Protein AF-A0A7V6IU30-F1 (afdb_monomer_lite)

Structure (mmCIF, N/CA/C/O backbone):
data_AF-A0A7V6IU30-F1
#
_entry.id   AF-A0A7V6IU30-F1
#
loop_
_atom_site.group_PDB
_atom_site.id
_atom_site.type_symbol
_atom_site.label_atom_id
_atom_site.label_alt_id
_atom_site.label_comp_id
_atom_site.label_asym_id
_atom_site.label_entity_id
_atom_site.label_seq_id
_atom_site.pdbx_PDB_ins_code
_atom_site.Cartn_x
_atom_site.Cartn_y
_atom_site.Cartn_z
_atom_site.occupancy
_atom_site.B_iso_or_equiv
_atom_site.auth_seq_id
_atom_site.auth_comp_id
_atom_site.auth_asym_id
_atom_site.auth_atom_id
_atom_site.pdbx_PDB_model_num
ATOM 1 N N . MET A 1 1 ? -31.005 -2.151 36.773 1.00 61.56 1 MET A N 1
ATOM 2 C CA . MET A 1 1 ? -29.695 -1.583 37.192 1.00 61.56 1 MET A CA 1
ATOM 3 C C . MET A 1 1 ? -28.474 -2.418 36.778 1.00 61.56 1 MET A C 1
ATOM 5 O O . MET A 1 1 ? -27.618 -1.855 36.107 1.00 61.56 1 MET A O 1
ATOM 9 N N . LYS A 1 2 ? -28.374 -3.729 37.084 1.00 71.75 2 LYS A N 1
ATOM 10 C CA . LYS A 1 2 ? -27.242 -4.587 36.630 1.00 71.75 2 LYS A CA 1
ATOM 11 C C . LYS A 1 2 ? -27.032 -4.578 35.103 1.00 71.75 2 LYS A C 1
ATOM 13 O O . LYS A 1 2 ? -25.900 -4.452 34.647 1.00 71.75 2 LYS A O 1
ATOM 18 N N . LYS A 1 3 ? -28.126 -4.610 34.328 1.00 80.75 3 LYS A N 1
ATOM 19 C CA . LYS A 1 3 ? -28.095 -4.588 32.852 1.00 80.75 3 LYS A CA 1
ATOM 20 C C . LYS A 1 3 ? -27.423 -3.332 32.270 1.00 80.75 3 LYS A C 1
ATOM 22 O O . LYS A 1 3 ? -26.610 -3.454 31.370 1.00 80.75 3 LYS A O 1
ATOM 27 N N . VAL A 1 4 ? -27.679 -2.141 32.828 1.00 80.88 4 VAL A N 1
ATOM 28 C CA . VAL A 1 4 ? -27.081 -0.873 32.347 1.00 80.88 4 VAL A CA 1
ATOM 29 C C . VAL A 1 4 ? -25.573 -0.835 32.600 1.00 80.88 4 VAL A C 1
ATOM 31 O O . VAL A 1 4 ? -24.814 -0.414 31.735 1.00 80.88 4 VAL A O 1
ATOM 34 N N . LYS A 1 5 ? -25.125 -1.327 33.761 1.00 83.06 5 LYS A N 1
ATOM 35 C CA . LYS A 1 5 ? -23.696 -1.427 34.090 1.00 83.06 5 LYS A CA 1
ATOM 36 C C . LYS A 1 5 ? -22.973 -2.447 33.203 1.00 83.06 5 LYS A C 1
ATOM 38 O O . LYS A 1 5 ? -21.864 -2.183 32.756 1.00 83.06 5 LYS A O 1
ATOM 43 N N . SER A 1 6 ? -23.604 -3.592 32.935 1.00 88.62 6 SER A N 1
ATOM 44 C CA . SER A 1 6 ? -23.078 -4.601 32.008 1.00 88.62 6 SER A CA 1
ATOM 45 C C . SER A 1 6 ? -22.973 -4.045 30.583 1.00 88.62 6 SER A C 1
ATOM 47 O O . SER A 1 6 ? -21.899 -4.099 29.993 1.00 88.62 6 SER A O 1
ATOM 49 N N . PHE A 1 7 ? -24.025 -3.392 30.088 1.00 91.19 7 PHE A N 1
ATOM 50 C CA . PHE A 1 7 ? -24.021 -2.739 28.778 1.00 91.19 7 PHE A CA 1
ATOM 51 C C . PHE A 1 7 ? -22.947 -1.648 28.665 1.00 91.19 7 PHE A C 1
ATOM 53 O O . PHE A 1 7 ? -22.228 -1.575 27.676 1.00 91.19 7 PHE A O 1
ATOM 60 N N . ALA A 1 8 ? -22.758 -0.847 29.716 1.00 92.00 8 ALA A N 1
ATOM 61 C CA . ALA A 1 8 ? -21.695 0.150 29.755 1.00 92.00 8 ALA A CA 1
ATOM 62 C C . ALA A 1 8 ? -20.285 -0.449 29.702 1.00 92.00 8 ALA A C 1
ATOM 64 O O . ALA A 1 8 ? -19.395 0.159 29.116 1.00 92.00 8 ALA A O 1
ATOM 65 N N . ASN A 1 9 ? -20.074 -1.620 30.311 1.00 93.62 9 ASN A N 1
ATOM 66 C CA . ASN A 1 9 ? -18.805 -2.335 30.208 1.00 93.62 9 ASN A CA 1
ATOM 67 C C . ASN A 1 9 ? -18.569 -2.860 28.789 1.00 93.62 9 ASN A C 1
ATOM 69 O O . ASN A 1 9 ? -17.445 -2.777 28.311 1.00 93.62 9 ASN A O 1
ATOM 73 N N . ILE A 1 10 ? -19.611 -3.365 28.125 1.00 95.44 10 ILE A N 1
ATOM 74 C CA . ILE A 1 10 ? -19.529 -3.821 26.733 1.00 95.44 10 ILE A CA 1
ATOM 75 C C . ILE A 1 10 ? -19.135 -2.651 25.829 1.00 95.44 10 ILE A C 1
ATOM 77 O O . ILE A 1 10 ? -18.147 -2.734 25.110 1.00 95.44 10 ILE A O 1
ATOM 81 N N . ILE A 1 11 ? -19.841 -1.523 25.933 1.00 96.44 11 ILE A N 1
ATOM 82 C CA . ILE A 1 11 ? -19.569 -0.351 25.092 1.00 96.44 11 ILE A CA 1
ATOM 83 C C . ILE A 1 11 ? -18.190 0.247 25.373 1.00 96.44 11 ILE A C 1
ATOM 85 O O . ILE A 1 11 ? -17.525 0.681 24.438 1.00 96.44 11 ILE A O 1
ATOM 89 N N . PHE A 1 12 ? -17.717 0.209 26.621 1.00 96.94 12 PHE A N 1
ATOM 90 C CA . PHE A 1 12 ? -16.337 0.573 26.944 1.00 96.94 12 PHE A CA 1
ATOM 91 C C . PHE A 1 12 ? -15.325 -0.243 26.124 1.00 96.94 12 PHE A C 1
ATOM 93 O O . PHE A 1 12 ? -14.454 0.344 25.488 1.00 96.94 12 PHE A O 1
ATOM 100 N N . TRP A 1 13 ? -15.460 -1.574 26.098 1.00 97.56 13 TRP A N 1
ATOM 101 C CA . TRP A 1 13 ? -14.539 -2.443 25.359 1.00 97.56 13 TRP A CA 1
ATOM 102 C C . TRP A 1 13 ? -14.650 -2.265 23.846 1.00 97.56 13 TRP A C 1
ATOM 104 O O . TRP A 1 13 ? -13.628 -2.170 23.178 1.00 97.56 13 TRP A O 1
ATOM 114 N N . ILE A 1 14 ? -15.869 -2.141 23.313 1.00 97.38 14 ILE A N 1
ATOM 115 C CA . ILE A 1 14 ? -16.077 -1.889 21.878 1.00 97.38 14 ILE A CA 1
ATOM 116 C C . ILE A 1 14 ? -15.468 -0.534 21.478 1.00 97.38 14 ILE A C 1
ATOM 118 O O . ILE A 1 14 ? -14.858 -0.433 20.421 1.00 97.38 14 ILE A O 1
ATOM 122 N N . THR A 1 15 ? -15.567 0.489 22.334 1.00 97.75 15 THR A N 1
ATOM 123 C CA . THR A 1 15 ? -14.938 1.801 22.084 1.00 97.75 15 THR A CA 1
ATOM 124 C C . THR A 1 15 ? -13.417 1.722 22.140 1.00 97.75 15 THR A C 1
ATOM 126 O O . THR A 1 15 ? -12.750 2.338 21.325 1.00 97.75 15 THR A O 1
ATOM 129 N N . LEU A 1 16 ? -12.851 0.956 23.075 1.00 97.75 16 LEU A N 1
ATOM 130 C CA . LEU A 1 16 ? -11.401 0.769 23.154 1.00 97.75 16 LEU A CA 1
ATOM 131 C C . LEU A 1 16 ? -10.848 0.039 21.920 1.00 97.75 16 LEU A C 1
ATOM 133 O O . LEU A 1 16 ? -9.771 0.375 21.440 1.00 97.75 16 LEU A O 1
ATOM 137 N N . ILE A 1 17 ? -11.586 -0.947 21.407 1.00 97.88 17 ILE A N 1
ATOM 138 C CA . ILE A 1 17 ? -11.191 -1.757 20.246 1.00 97.88 17 ILE A CA 1
ATOM 139 C C . ILE A 1 17 ? -11.503 -1.042 18.919 1.00 97.88 17 ILE A C 1
ATOM 141 O O . ILE A 1 17 ? -10.960 -1.418 17.881 1.00 97.88 17 ILE A O 1
ATOM 145 N N . SER A 1 18 ? -12.334 0.007 18.913 1.00 97.88 18 SER A N 1
ATOM 146 C CA . SER A 1 18 ? -12.768 0.632 17.663 1.00 97.88 18 SER A CA 1
ATOM 147 C C . SER A 1 18 ? -11.638 1.249 16.833 1.00 97.88 18 SER A C 1
ATOM 149 O O . SER A 1 18 ? -11.675 1.035 15.622 1.00 97.88 18 SER A O 1
ATOM 151 N N . PRO A 1 19 ? -10.603 1.919 17.388 1.00 97.81 19 PRO A N 1
ATOM 152 C CA . PRO A 1 19 ? -9.496 2.397 16.564 1.00 97.81 19 PRO A CA 1
ATOM 153 C C . PRO A 1 19 ? -8.738 1.268 15.840 1.00 97.81 19 PRO A C 1
ATOM 155 O O . PRO A 1 19 ? -8.729 1.305 14.609 1.00 97.81 19 PRO A O 1
ATOM 158 N N . PRO A 1 20 ? -8.179 0.233 16.510 1.00 97.69 20 PRO A N 1
ATOM 159 C CA . PRO A 1 20 ? -7.460 -0.828 15.802 1.00 97.69 20 PRO A CA 1
ATOM 160 C C . PRO A 1 20 ? -8.367 -1.644 14.872 1.00 97.69 20 PRO A C 1
ATOM 162 O O . PRO A 1 20 ? -7.936 -2.007 13.782 1.00 97.69 20 PRO A O 1
ATOM 165 N N . ALA A 1 21 ? -9.630 -1.885 15.244 1.00 97.94 21 ALA A N 1
ATOM 166 C CA . ALA A 1 21 ? -10.574 -2.582 14.369 1.00 97.94 21 ALA A CA 1
ATOM 167 C C . ALA A 1 21 ? -10.893 -1.775 13.103 1.00 97.94 21 ALA A C 1
ATOM 169 O O . ALA A 1 21 ? -10.915 -2.331 12.007 1.00 97.94 21 ALA A O 1
ATOM 170 N N . SER A 1 22 ? -11.109 -0.464 13.239 1.00 97.88 22 SER A N 1
ATOM 171 C CA . SER A 1 22 ? -11.358 0.405 12.090 1.00 97.88 22 SER A CA 1
ATOM 172 C C . SER A 1 22 ? -10.139 0.517 11.177 1.00 97.88 22 SER A C 1
ATOM 174 O O . SER A 1 22 ? -10.292 0.457 9.962 1.00 97.88 22 SER A O 1
ATOM 176 N N . PHE A 1 23 ? -8.932 0.593 11.746 1.00 97.06 23 PHE A N 1
ATOM 177 C CA . PHE A 1 23 ? -7.690 0.599 10.978 1.00 97.06 23 PHE A CA 1
ATOM 178 C C . PHE A 1 23 ? -7.503 -0.708 10.200 1.00 97.06 23 PHE A C 1
ATOM 180 O O . PHE A 1 23 ? -7.288 -0.665 8.994 1.00 97.06 23 PHE A O 1
ATOM 187 N N . ALA A 1 24 ? -7.676 -1.863 10.851 1.00 97.31 24 ALA A N 1
ATOM 188 C CA . ALA A 1 24 ? -7.579 -3.165 10.194 1.00 97.31 24 ALA A CA 1
ATOM 189 C C . ALA A 1 24 ? -8.594 -3.316 9.047 1.00 97.31 24 ALA A C 1
ATOM 191 O O . ALA A 1 24 ? -8.238 -3.786 7.968 1.00 97.31 24 ALA A O 1
ATOM 192 N N . LEU A 1 25 ? -9.842 -2.872 9.248 1.00 97.75 25 LEU A N 1
ATOM 193 C CA . LEU A 1 25 ? -10.862 -2.881 8.198 1.00 97.75 25 LEU A CA 1
ATOM 194 C C . LEU A 1 25 ? -10.452 -2.005 7.005 1.00 97.75 25 LEU A C 1
ATOM 196 O O . LEU A 1 25 ? -10.562 -2.439 5.859 1.00 97.75 25 LEU A O 1
ATOM 200 N N . THR A 1 26 ? -9.942 -0.802 7.272 1.00 97.44 26 THR A N 1
ATOM 201 C CA . THR A 1 26 ? -9.405 0.092 6.241 1.00 97.44 26 THR A CA 1
ATOM 202 C C . THR A 1 26 ? -8.232 -0.545 5.496 1.00 97.44 26 THR A C 1
ATOM 204 O O . THR A 1 26 ? -8.183 -0.439 4.277 1.00 97.44 26 THR A O 1
ATOM 207 N N . SER A 1 27 ? -7.312 -1.232 6.179 1.00 97.12 27 SER A N 1
ATOM 208 C CA . SER A 1 27 ? -6.179 -1.915 5.537 1.00 97.12 27 SER A CA 1
ATOM 209 C C . SER A 1 27 ? -6.616 -3.049 4.611 1.00 97.12 27 SER A C 1
ATOM 211 O O . SER A 1 27 ? -6.046 -3.204 3.533 1.00 97.12 27 SER A O 1
ATOM 213 N N . VAL A 1 28 ? -7.640 -3.815 5.000 1.00 97.06 28 VAL A N 1
ATOM 214 C CA . VAL A 1 28 ? -8.200 -4.887 4.162 1.00 97.06 28 VAL A CA 1
ATOM 215 C C . VAL A 1 28 ? -8.900 -4.305 2.935 1.00 97.06 28 VAL A C 1
ATOM 217 O O . VAL A 1 28 ? -8.613 -4.715 1.815 1.00 97.06 28 VAL A O 1
ATOM 220 N N . ILE A 1 29 ? -9.788 -3.324 3.124 1.00 96.62 29 ILE A N 1
ATOM 221 C CA . ILE A 1 29 ? -10.535 -2.706 2.014 1.00 96.62 29 ILE A CA 1
ATOM 222 C C . ILE A 1 29 ? -9.609 -1.902 1.098 1.00 96.62 29 ILE A C 1
ATOM 224 O O . ILE A 1 29 ? -9.815 -1.857 -0.112 1.00 96.62 29 ILE A O 1
ATOM 228 N N . GLY A 1 30 ? -8.579 -1.285 1.671 1.00 96.44 30 GLY A N 1
ATOM 229 C CA . GLY A 1 30 ? -7.551 -0.570 0.936 1.00 96.44 30 GLY A CA 1
ATOM 230 C C . GLY A 1 30 ? -6.549 -1.458 0.224 1.00 96.44 30 GLY A C 1
ATOM 231 O O . GLY A 1 30 ? -5.704 -0.912 -0.475 1.00 96.44 30 GLY A O 1
ATOM 232 N N . GLU A 1 31 ? -6.650 -2.784 0.364 1.00 96.44 31 GLU A N 1
ATOM 233 C CA . GLU A 1 31 ? -5.752 -3.740 -0.285 1.00 96.44 31 GLU A CA 1
ATOM 234 C C . GLU A 1 31 ? -4.283 -3.370 0.015 1.00 96.44 31 GLU A C 1
ATOM 236 O O . GLU A 1 31 ? -3.466 -3.186 -0.885 1.00 96.44 31 GLU A O 1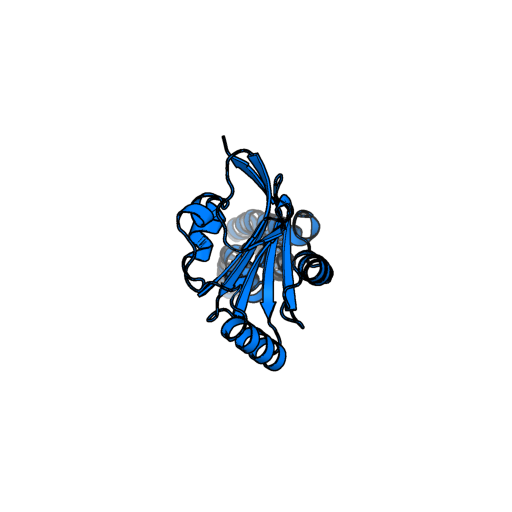
ATOM 241 N N . ALA A 1 32 ? -3.960 -3.176 1.304 1.00 94.69 32 ALA A N 1
ATOM 242 C CA . ALA A 1 32 ? -2.667 -2.645 1.756 1.00 94.69 32 ALA A CA 1
ATOM 243 C C . ALA A 1 32 ? -1.461 -3.525 1.381 1.00 94.69 32 ALA A C 1
ATOM 245 O O . ALA A 1 32 ? -0.340 -3.038 1.338 1.00 94.69 32 ALA A O 1
ATOM 246 N N . ASN A 1 33 ? -1.680 -4.804 1.081 1.00 91.62 33 ASN A N 1
ATOM 247 C CA . ASN A 1 33 ? -0.661 -5.690 0.519 1.00 91.62 33 ASN A CA 1
ATOM 248 C C . ASN A 1 33 ? -0.295 -5.347 -0.935 1.00 91.62 33 ASN A C 1
ATOM 250 O O . ASN A 1 33 ? 0.750 -5.769 -1.406 1.00 91.62 33 ASN A O 1
ATOM 254 N N . ILE A 1 34 ? -1.155 -4.615 -1.647 1.00 93.81 34 ILE A N 1
ATOM 255 C CA . ILE A 1 34 ? -0.954 -4.225 -3.045 1.00 93.81 34 ILE A CA 1
ATOM 256 C C . ILE A 1 34 ? -0.559 -2.754 -3.142 1.00 93.81 34 ILE A C 1
ATOM 258 O O . ILE A 1 34 ? 0.426 -2.435 -3.796 1.00 93.81 34 ILE A O 1
ATOM 262 N N . PHE A 1 35 ? -1.311 -1.870 -2.480 1.00 95.00 35 PHE A N 1
ATOM 263 C CA . PHE A 1 35 ? -1.128 -0.414 -2.567 1.00 95.00 35 PHE A CA 1
ATOM 264 C C . PHE A 1 35 ? -0.413 0.194 -1.353 1.00 95.00 35 PHE A C 1
ATOM 266 O O . PHE A 1 35 ? -0.384 1.420 -1.211 1.00 95.00 35 PHE A O 1
ATOM 273 N N . GLY A 1 36 ? 0.074 -0.629 -0.421 1.00 91.25 36 GLY A N 1
ATOM 274 C CA . GLY A 1 36 ? 0.737 -0.161 0.791 1.00 91.25 36 GLY A CA 1
ATOM 275 C C . GLY A 1 36 ? -0.091 0.872 1.562 1.00 91.25 36 GLY A C 1
ATOM 276 O O . GLY A 1 36 ? -1.312 0.764 1.738 1.00 91.25 36 GLY A O 1
ATOM 277 N N . ILE A 1 37 ? 0.588 1.936 1.988 1.00 91.94 37 ILE A N 1
ATOM 278 C CA . ILE A 1 37 ? -0.015 3.059 2.716 1.00 91.94 37 ILE A CA 1
ATOM 279 C C . ILE A 1 37 ? -1.000 3.840 1.829 1.00 91.94 37 ILE A C 1
ATOM 281 O O . ILE A 1 37 ? -1.994 4.365 2.336 1.00 91.94 37 ILE A O 1
ATOM 285 N N . ALA A 1 38 ? -0.790 3.888 0.510 1.00 94.06 38 ALA A N 1
ATOM 286 C CA . ALA A 1 38 ? -1.659 4.624 -0.408 1.00 94.06 38 ALA A CA 1
ATOM 287 C C . ALA A 1 38 ? -3.084 4.047 -0.438 1.00 94.06 38 ALA A C 1
ATOM 289 O O . ALA A 1 38 ? -4.065 4.798 -0.453 1.00 94.06 38 ALA A O 1
ATOM 290 N N . GLY A 1 39 ? -3.204 2.718 -0.358 1.00 94.88 39 GLY A N 1
ATOM 291 C CA . GLY A 1 39 ? -4.480 2.020 -0.205 1.00 94.88 39 GLY A CA 1
ATOM 292 C C . GLY A 1 39 ? -5.211 2.397 1.085 1.00 94.88 39 GLY A C 1
ATOM 293 O O . GLY A 1 39 ? -6.402 2.716 1.067 1.00 94.88 39 GLY A O 1
ATOM 294 N N . ILE A 1 40 ? -4.483 2.456 2.205 1.00 95.56 40 ILE A N 1
ATOM 295 C CA . ILE A 1 40 ? -5.028 2.875 3.507 1.00 95.56 40 ILE A CA 1
ATOM 296 C C . ILE A 1 40 ? -5.501 4.331 3.447 1.00 95.56 40 ILE A C 1
ATOM 298 O O . ILE A 1 40 ? -6.607 4.639 3.889 1.00 95.56 40 ILE A O 1
ATOM 302 N N . ILE A 1 41 ? -4.708 5.230 2.854 1.00 95.31 41 ILE A N 1
ATOM 303 C CA . ILE A 1 41 ? -5.084 6.638 2.672 1.00 95.31 41 ILE A CA 1
ATOM 304 C C . ILE A 1 41 ? -6.361 6.740 1.833 1.00 95.31 41 ILE A C 1
ATOM 306 O O . ILE A 1 41 ? -7.286 7.448 2.241 1.00 95.31 41 ILE A O 1
ATOM 310 N N . ARG A 1 42 ? -6.460 5.992 0.720 1.00 94.94 42 ARG A N 1
ATOM 311 C CA . ARG A 1 42 ? -7.628 5.979 -0.181 1.00 94.94 42 ARG A CA 1
ATOM 312 C C . ARG A 1 42 ? -8.942 5.739 0.562 1.00 94.94 42 ARG A C 1
ATOM 314 O O . ARG A 1 42 ? -9.933 6.418 0.290 1.00 94.94 42 ARG A O 1
ATOM 321 N N . TYR A 1 43 ? -8.935 4.794 1.499 1.00 96.06 43 TYR A N 1
ATOM 322 C CA . TYR A 1 43 ? -10.132 4.330 2.204 1.00 96.06 43 TYR A CA 1
ATOM 323 C C . TYR A 1 43 ? -10.190 4.729 3.680 1.00 96.06 43 TYR A C 1
ATOM 325 O O . TYR A 1 43 ? -11.083 4.288 4.397 1.00 96.06 43 TYR A O 1
ATOM 333 N N . SER A 1 44 ? -9.291 5.600 4.139 1.00 96.69 44 SER A N 1
ATOM 334 C CA . SER A 1 44 ? -9.223 6.060 5.534 1.00 96.69 44 SER A CA 1
ATOM 335 C C . SER A 1 44 ? -10.561 6.559 6.091 1.00 96.69 44 SER A C 1
ATOM 337 O O . SER A 1 44 ? -10.882 6.277 7.245 1.00 96.69 44 SER A O 1
ATOM 339 N N . TRP A 1 45 ? -11.402 7.183 5.260 1.00 96.69 45 TRP A N 1
ATOM 340 C CA . TRP A 1 45 ? -12.749 7.642 5.625 1.00 96.69 45 TRP A CA 1
ATOM 341 C C . TRP A 1 45 ? -13.640 6.546 6.243 1.00 96.69 45 TRP A C 1
ATOM 343 O O . TRP A 1 45 ? -14.531 6.860 7.031 1.00 96.69 45 TRP A O 1
ATOM 353 N N . ILE A 1 46 ? -13.387 5.261 5.958 1.00 97.38 46 ILE A N 1
ATOM 354 C CA . ILE A 1 46 ? -14.105 4.115 6.548 1.00 97.38 46 ILE A CA 1
ATOM 355 C C . ILE A 1 46 ? -13.988 4.112 8.073 1.00 97.38 46 ILE A C 1
ATOM 357 O O . ILE A 1 46 ? -14.919 3.696 8.767 1.00 97.38 46 ILE A O 1
ATOM 361 N N . MET A 1 47 ? -12.894 4.645 8.622 1.00 97.94 47 MET A N 1
ATOM 362 C CA . MET A 1 47 ? -12.727 4.753 10.068 1.00 97.94 47 MET A CA 1
ATOM 363 C C . MET A 1 47 ? -13.839 5.585 10.715 1.00 97.94 47 MET A C 1
ATOM 365 O O . MET A 1 47 ? -14.270 5.275 11.827 1.00 97.94 47 MET A O 1
ATOM 369 N N . TRP A 1 48 ? -14.394 6.578 10.013 1.00 98.00 48 TRP A N 1
ATOM 370 C CA . TRP A 1 48 ? -15.495 7.394 10.528 1.00 98.00 48 TRP A CA 1
ATOM 371 C C . TRP A 1 48 ? -16.778 6.600 10.800 1.00 98.00 48 TRP A C 1
ATOM 373 O O . TRP A 1 48 ? -17.570 7.013 11.649 1.00 98.00 48 TRP A O 1
ATOM 383 N N . LEU A 1 49 ? -16.955 5.417 10.198 1.00 97.62 49 LEU A N 1
ATOM 384 C CA . LEU A 1 49 ? -18.074 4.519 10.513 1.00 97.62 49 LEU A CA 1
ATOM 385 C C . LEU A 1 49 ? -18.062 4.042 11.978 1.00 97.62 49 LEU A C 1
ATOM 387 O O . LEU A 1 49 ? -19.086 3.590 12.488 1.00 97.62 49 LEU A O 1
ATOM 391 N N . PHE A 1 50 ? -16.933 4.183 12.682 1.00 97.69 50 PHE A N 1
ATOM 392 C CA . PHE A 1 50 ? -16.778 3.813 14.090 1.00 97.69 50 PHE A CA 1
ATOM 393 C C . PHE A 1 50 ? -17.008 4.985 15.063 1.00 97.69 50 PHE A C 1
ATOM 395 O O . PHE A 1 50 ? -17.075 4.767 16.275 1.00 97.69 50 PHE A O 1
ATOM 402 N N . ILE A 1 51 ? -17.205 6.217 14.576 1.00 97.81 51 ILE A N 1
ATOM 403 C CA . ILE A 1 51 ? -17.554 7.385 15.412 1.00 97.81 51 ILE A CA 1
ATOM 404 C C . ILE A 1 51 ? -18.822 7.147 16.257 1.00 97.81 51 ILE A C 1
ATOM 406 O O . ILE A 1 51 ? -18.797 7.459 17.457 1.00 97.81 51 ILE A O 1
ATOM 410 N N . PRO A 1 52 ? -19.910 6.545 15.725 1.00 97.88 52 PRO A N 1
ATOM 411 C CA . PRO A 1 52 ? -21.109 6.270 16.515 1.00 97.88 52 PRO A CA 1
ATOM 412 C C . PRO A 1 52 ? -20.841 5.444 17.782 1.00 97.88 52 PRO A C 1
ATOM 414 O O . PRO A 1 52 ? -21.502 5.655 18.797 1.00 97.88 52 PRO A O 1
ATOM 417 N N . ILE A 1 53 ? -19.841 4.556 17.775 1.00 96.69 53 ILE A N 1
ATOM 418 C CA . ILE A 1 53 ? -19.462 3.745 18.945 1.00 96.69 53 ILE A CA 1
ATOM 419 C C . ILE A 1 53 ? -18.940 4.643 20.074 1.00 96.69 53 ILE A C 1
ATOM 421 O O . ILE A 1 53 ? -19.397 4.541 21.217 1.00 96.69 53 ILE A O 1
ATOM 425 N N . GLY A 1 54 ? -18.026 5.564 19.757 1.00 95.69 54 GLY A N 1
ATOM 426 C CA . GLY A 1 54 ? -17.503 6.523 20.730 1.00 95.69 54 GLY A CA 1
ATOM 427 C C . GLY A 1 54 ? -18.594 7.456 21.261 1.00 95.69 54 GLY A C 1
ATOM 428 O O . GLY A 1 54 ? -18.676 7.691 22.469 1.00 95.69 54 GLY A O 1
ATOM 429 N N . MET A 1 55 ? -19.503 7.909 20.391 1.00 96.81 55 MET A N 1
ATOM 430 C CA . MET A 1 55 ? -20.672 8.695 20.802 1.00 96.81 55 MET A CA 1
ATOM 431 C C . MET A 1 55 ? -21.592 7.923 21.756 1.00 96.81 55 MET A C 1
ATOM 433 O O . MET A 1 55 ? -22.013 8.462 22.782 1.00 96.81 55 MET A O 1
ATOM 437 N N . LEU A 1 56 ? -21.873 6.647 21.475 1.00 96.06 56 LEU A N 1
ATOM 438 C CA . LEU A 1 56 ? -22.664 5.790 22.362 1.00 96.06 56 LEU A CA 1
ATOM 439 C C . LEU A 1 56 ? -22.008 5.641 23.740 1.00 96.06 56 LEU A C 1
ATOM 441 O O . LEU A 1 56 ? -22.706 5.667 24.758 1.00 96.06 56 LEU A O 1
ATOM 445 N N . SER A 1 57 ? -20.677 5.551 23.802 1.00 96.44 57 SER A N 1
ATOM 446 C CA . SER A 1 57 ? -19.946 5.524 25.073 1.00 96.44 57 SER A CA 1
ATOM 447 C C . SER A 1 57 ? -20.167 6.799 25.894 1.00 96.44 57 SER A C 1
ATOM 449 O O . SER A 1 57 ? -20.459 6.712 27.093 1.00 96.44 57 SER A O 1
ATOM 451 N N . ILE A 1 58 ? -20.144 7.974 25.252 1.00 96.56 58 ILE A N 1
ATOM 452 C CA . ILE A 1 58 ? -20.464 9.262 25.893 1.00 96.56 58 ILE A CA 1
ATOM 453 C C . ILE A 1 58 ? -21.905 9.260 26.416 1.00 96.56 58 ILE A C 1
ATOM 455 O O . ILE A 1 58 ? -22.132 9.552 27.593 1.00 96.56 58 ILE A O 1
ATOM 459 N N . LEU A 1 59 ? -22.882 8.878 25.586 1.00 95.31 59 LEU A N 1
ATOM 460 C CA . LEU A 1 59 ? -24.302 8.854 25.963 1.00 95.31 59 LEU A CA 1
ATOM 461 C C . LEU A 1 59 ? -24.566 7.931 27.163 1.00 95.31 59 LEU A C 1
ATOM 463 O O . LEU A 1 59 ? -25.297 8.289 28.094 1.00 95.31 59 LEU A O 1
ATOM 467 N N . ILE A 1 60 ? -23.928 6.760 27.195 1.00 94.19 60 ILE A N 1
ATOM 468 C CA . ILE A 1 60 ? -24.018 5.843 28.336 1.00 94.19 60 ILE A CA 1
ATOM 469 C C . ILE A 1 60 ? -23.316 6.421 29.562 1.00 94.19 60 ILE A C 1
ATOM 471 O O . ILE A 1 60 ? -23.840 6.296 30.669 1.00 94.19 60 ILE A O 1
ATOM 475 N N . GLY A 1 61 ? -22.174 7.086 29.385 1.00 93.81 61 GLY A N 1
ATOM 476 C CA . GLY A 1 61 ? -21.505 7.831 30.448 1.00 93.81 61 GLY A CA 1
ATOM 477 C C . GLY A 1 61 ? -22.439 8.857 31.100 1.00 93.81 61 GLY A C 1
ATOM 478 O O . GLY A 1 61 ? -22.566 8.879 32.326 1.00 93.81 61 GLY A O 1
ATOM 479 N N . ILE A 1 62 ? -23.167 9.645 30.300 1.00 94.31 62 ILE A N 1
ATOM 480 C CA . ILE A 1 62 ? -24.170 10.608 30.788 1.00 94.31 62 ILE A CA 1
ATOM 481 C C . ILE A 1 62 ? -25.270 9.886 31.578 1.00 94.31 62 ILE A C 1
ATOM 483 O O . ILE A 1 62 ? -25.618 10.307 32.683 1.00 94.31 62 ILE A O 1
ATOM 487 N N . LYS A 1 63 ? -25.796 8.773 31.053 1.00 92.94 63 LYS A N 1
ATOM 488 C CA . LYS A 1 63 ? -26.839 7.983 31.727 1.00 92.94 63 LYS A CA 1
ATOM 489 C C . LYS A 1 63 ? -26.365 7.398 33.063 1.00 92.94 63 LYS A C 1
ATOM 491 O O . LYS A 1 63 ? -27.113 7.416 34.036 1.00 92.94 63 LYS A O 1
ATOM 496 N N . LEU A 1 64 ? -25.128 6.906 33.137 1.00 92.62 64 LEU A N 1
ATOM 497 C CA . LEU A 1 64 ? -24.528 6.408 34.379 1.00 92.62 64 LEU A CA 1
ATOM 498 C C . LEU A 1 64 ? -24.308 7.529 35.400 1.00 92.62 64 LEU A C 1
ATOM 500 O O . LEU A 1 64 ? -24.569 7.316 36.583 1.00 92.62 64 LEU A O 1
ATOM 504 N N . LYS A 1 65 ? -23.878 8.715 34.946 1.00 93.25 65 LYS A N 1
ATOM 505 C CA . LYS A 1 65 ? -23.721 9.904 35.796 1.00 93.25 65 LYS A CA 1
ATOM 506 C C . LYS A 1 65 ? -25.049 10.302 36.434 1.00 93.25 65 LYS A C 1
ATOM 508 O O . LYS A 1 65 ? -25.094 10.475 37.645 1.00 93.25 65 LYS A O 1
ATOM 513 N N . LYS A 1 66 ? -26.132 10.361 35.646 1.00 91.69 66 LYS A N 1
ATOM 514 C CA . LYS A 1 66 ? -27.490 10.650 36.149 1.00 91.69 66 LYS A CA 1
ATOM 515 C C . LYS A 1 66 ? -27.959 9.650 37.215 1.00 91.69 66 LYS A C 1
ATOM 517 O O . LYS A 1 66 ? -28.713 10.020 38.102 1.00 91.69 66 LYS A O 1
ATOM 522 N N . ASN A 1 67 ? -27.479 8.408 37.156 1.00 89.62 67 ASN A N 1
ATOM 523 C CA . ASN A 1 67 ? -27.818 7.349 38.108 1.00 89.62 67 ASN A CA 1
ATOM 524 C C . ASN A 1 67 ? -26.818 7.219 39.279 1.00 89.62 67 ASN A C 1
ATOM 526 O O . ASN A 1 67 ? -26.835 6.195 39.962 1.00 89.62 67 ASN A O 1
ATOM 530 N N . ASN A 1 68 ? -25.912 8.187 39.487 1.00 89.31 68 ASN A N 1
ATOM 531 C CA . ASN A 1 68 ? -24.851 8.146 40.508 1.00 89.31 68 ASN A CA 1
ATOM 532 C C . ASN A 1 68 ? -23.955 6.887 40.436 1.00 89.31 68 ASN A C 1
ATOM 534 O O . ASN A 1 68 ? -23.506 6.353 41.450 1.00 89.31 68 ASN A O 1
ATOM 538 N N . GLN A 1 69 ? -23.682 6.385 39.226 1.00 89.31 69 GLN A N 1
ATOM 539 C CA . GLN A 1 69 ? -22.835 5.206 38.992 1.00 89.31 69 GLN A CA 1
ATOM 540 C C . GLN A 1 69 ? -21.454 5.585 38.443 1.00 89.31 69 GLN A C 1
ATOM 542 O O . GLN A 1 69 ? -21.263 6.665 37.900 1.00 89.31 69 GLN A O 1
ATOM 547 N N . LYS A 1 70 ? -20.470 4.676 38.527 1.00 89.12 70 LYS A N 1
ATOM 548 C CA . LYS A 1 70 ? -19.122 4.896 37.965 1.00 89.12 70 LYS A CA 1
ATOM 549 C C . LYS A 1 70 ? -19.185 5.078 36.440 1.00 89.12 70 LYS A C 1
ATOM 551 O O . LYS A 1 70 ? -19.310 4.098 35.712 1.00 89.12 70 LYS A O 1
ATOM 556 N N . TYR A 1 71 ? -19.063 6.320 35.975 1.00 91.69 71 TYR A N 1
ATOM 557 C CA . TYR A 1 71 ? -19.228 6.702 34.566 1.00 91.69 71 TYR A CA 1
ATOM 558 C C . TYR A 1 71 ? -17.930 7.140 33.868 1.00 91.69 71 TYR A C 1
ATOM 560 O O . TYR A 1 71 ? -17.841 7.073 32.644 1.00 91.69 71 TYR A O 1
ATOM 568 N N . LYS A 1 72 ? -16.922 7.593 34.632 1.00 93.75 72 LYS A N 1
ATOM 569 C CA . LYS A 1 72 ? -15.733 8.301 34.111 1.00 93.75 72 LYS A CA 1
ATOM 570 C C . LYS A 1 72 ? -15.000 7.539 33.006 1.00 93.75 72 LYS A C 1
ATOM 572 O O . LYS A 1 72 ? -14.628 8.142 32.009 1.00 93.75 72 LYS A O 1
ATOM 577 N N . LYS A 1 73 ? -14.859 6.218 33.146 1.00 94.38 73 LYS A N 1
ATOM 578 C CA . LYS A 1 73 ? -14.140 5.383 32.173 1.00 94.38 73 LYS A CA 1
ATOM 579 C C . LYS A 1 73 ? -14.707 5.463 30.749 1.00 94.38 73 LYS A C 1
ATOM 581 O O . LYS A 1 73 ? -13.932 5.436 29.807 1.00 94.38 73 LYS A O 1
ATOM 5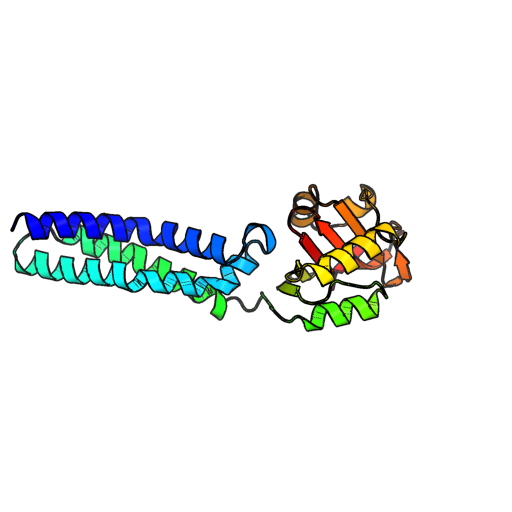86 N N . ASN A 1 74 ? -16.027 5.610 30.597 1.00 95.62 74 ASN A N 1
ATOM 587 C CA . ASN A 1 74 ? -16.675 5.670 29.285 1.00 95.62 74 ASN A CA 1
ATOM 588 C C . ASN A 1 74 ? -16.413 7.015 28.592 1.00 95.62 74 ASN A C 1
ATOM 590 O O . ASN A 1 74 ? -16.198 7.051 27.384 1.00 95.62 74 ASN A O 1
ATOM 594 N N . PHE A 1 75 ? -16.369 8.108 29.361 1.00 94.50 75 PHE A N 1
ATOM 595 C CA . PHE A 1 75 ? -15.966 9.411 28.830 1.00 94.50 75 PHE A CA 1
ATOM 596 C C . PHE A 1 75 ? -14.490 9.432 28.462 1.00 94.50 75 PHE A C 1
ATOM 598 O O . PHE A 1 75 ? -14.164 9.851 27.361 1.00 94.50 75 PHE A O 1
ATOM 605 N N . ILE A 1 76 ? -13.620 8.958 29.361 1.00 96.19 76 ILE A N 1
ATOM 606 C CA . ILE A 1 76 ? -12.171 8.953 29.135 1.00 96.19 76 ILE A CA 1
ATOM 607 C C . ILE A 1 76 ? -11.851 8.180 27.856 1.00 96.19 76 ILE A C 1
ATOM 609 O O . ILE A 1 76 ? -11.168 8.714 26.990 1.00 96.19 76 ILE A O 1
ATOM 613 N N . ILE A 1 77 ? -12.398 6.968 27.693 1.00 96.88 77 ILE A N 1
ATOM 614 C CA . ILE A 1 77 ? -12.093 6.175 26.500 1.00 96.88 77 ILE A CA 1
ATOM 615 C C . ILE A 1 77 ? -12.640 6.811 25.222 1.00 96.88 77 ILE A C 1
ATOM 617 O O . ILE A 1 77 ? -11.942 6.853 24.218 1.00 96.88 77 ILE A O 1
ATOM 621 N N . ALA A 1 78 ? -13.851 7.374 25.257 1.00 97.06 78 ALA A N 1
ATOM 622 C CA . ALA A 1 78 ? -14.411 8.048 24.092 1.00 97.06 78 ALA A CA 1
ATOM 623 C C . ALA A 1 78 ? -13.584 9.278 23.696 1.00 97.06 78 ALA A C 1
ATOM 625 O O . ALA A 1 78 ? -13.366 9.506 22.512 1.00 97.06 78 ALA A O 1
ATOM 626 N N . PHE A 1 79 ? -13.091 10.036 24.678 1.00 96.38 79 PHE A N 1
ATOM 627 C CA . PHE A 1 79 ? -12.273 11.225 24.445 1.00 96.38 79 PHE A CA 1
ATOM 628 C C . PHE A 1 79 ? -10.877 10.896 23.902 1.00 96.38 79 PHE A C 1
ATOM 630 O O . PHE A 1 79 ? -10.261 11.743 23.271 1.00 96.38 79 PHE A O 1
ATOM 637 N N . ILE A 1 80 ? -10.388 9.672 24.110 1.00 96.75 80 ILE A N 1
ATOM 638 C CA . ILE A 1 80 ? -9.143 9.185 23.504 1.00 96.75 80 ILE A CA 1
ATOM 639 C C . ILE A 1 80 ? -9.415 8.636 22.096 1.00 96.75 80 ILE A C 1
ATOM 641 O O . ILE A 1 80 ? -8.747 9.015 21.140 1.00 96.75 80 ILE A O 1
ATOM 645 N N . CYS A 1 81 ? -10.413 7.762 21.942 1.00 98.00 81 CYS A N 1
ATOM 646 C CA . CYS A 1 81 ? -10.649 7.036 20.692 1.00 98.00 81 CYS A CA 1
ATOM 647 C C . CYS A 1 81 ? -11.281 7.896 19.587 1.00 98.00 81 CYS A C 1
ATOM 649 O O . CYS A 1 81 ? -10.935 7.717 18.422 1.00 98.00 81 CYS A O 1
ATOM 651 N N . LEU A 1 82 ? -12.194 8.821 19.917 1.00 97.94 82 LEU A N 1
ATOM 652 C CA . LEU A 1 82 ? -12.872 9.647 18.908 1.00 97.94 82 LEU A CA 1
ATOM 653 C C . LEU A 1 82 ? -11.907 10.567 18.150 1.00 97.94 82 LEU A C 1
ATOM 655 O O . LEU A 1 82 ? -11.954 10.535 16.921 1.00 97.94 82 LEU A O 1
ATOM 659 N N . PRO A 1 83 ? -11.014 11.340 18.806 1.00 97.50 83 PRO A N 1
ATOM 660 C CA . PRO A 1 83 ? -10.045 12.156 18.081 1.00 97.50 83 PRO A CA 1
ATOM 661 C C . PRO A 1 83 ? -9.149 11.329 17.162 1.00 97.50 83 PRO A C 1
ATOM 663 O O . PRO A 1 83 ? -8.943 11.728 16.023 1.00 97.50 83 PRO A O 1
ATOM 666 N N . LEU A 1 84 ? -8.684 10.156 17.610 1.00 97.25 84 LEU A N 1
ATOM 667 C CA . LEU A 1 84 ? -7.876 9.265 16.773 1.00 97.25 84 LEU A CA 1
ATOM 668 C C . LEU A 1 84 ? -8.646 8.852 15.512 1.00 97.25 84 LEU A C 1
ATOM 670 O O . LEU A 1 84 ? -8.153 9.042 14.406 1.00 97.25 84 LEU A O 1
ATOM 674 N N . ILE A 1 85 ? -9.878 8.358 15.664 1.00 98.06 85 ILE A N 1
ATOM 675 C CA . ILE A 1 85 ? -10.720 7.948 14.530 1.00 98.06 85 ILE A CA 1
ATOM 676 C C . ILE A 1 85 ? -10.984 9.116 13.573 1.00 98.06 85 ILE A C 1
ATOM 678 O O . ILE A 1 85 ? -10.944 8.933 12.359 1.00 98.06 85 ILE A O 1
ATOM 682 N N . ILE A 1 86 ? -11.249 10.314 14.098 1.00 97.62 86 ILE A N 1
ATOM 683 C CA . ILE A 1 86 ? -11.513 11.501 13.278 1.00 97.62 86 ILE A CA 1
ATOM 684 C C . ILE A 1 86 ? -10.259 11.892 12.493 1.00 97.62 86 ILE A C 1
ATOM 686 O O . ILE A 1 86 ? -10.341 12.043 11.274 1.00 97.62 86 ILE A O 1
ATOM 690 N N . ILE A 1 87 ? -9.112 12.014 13.170 1.00 96.31 87 ILE A N 1
ATOM 691 C CA . ILE A 1 87 ? -7.844 12.437 12.564 1.00 96.31 87 ILE A CA 1
ATOM 692 C C . ILE A 1 87 ? -7.420 11.435 11.492 1.00 96.31 87 ILE A C 1
ATOM 694 O O . ILE A 1 87 ? -7.252 11.823 10.338 1.00 96.31 87 ILE A O 1
ATOM 698 N N . PHE A 1 88 ? -7.316 10.148 11.839 1.00 95.88 88 PHE A N 1
ATOM 699 C CA . PHE A 1 88 ? -6.894 9.120 10.886 1.00 95.88 88 PHE A CA 1
ATOM 700 C C . PHE A 1 88 ? -7.909 8.932 9.761 1.00 95.88 88 PHE A C 1
ATOM 702 O O . PHE A 1 88 ? -7.519 8.807 8.604 1.00 95.88 88 PHE A O 1
ATOM 709 N N . GLY A 1 89 ? -9.210 9.007 10.058 1.00 97.00 89 GLY A N 1
ATOM 710 C CA . GLY A 1 89 ? -10.243 8.930 9.029 1.00 97.00 89 GLY A CA 1
ATOM 711 C C . GLY A 1 89 ? -10.267 10.118 8.064 1.00 97.00 89 GLY A C 1
ATOM 712 O O . GLY A 1 89 ? -10.848 10.020 6.987 1.00 97.00 89 GLY A O 1
ATOM 713 N N . SER A 1 90 ? -9.601 11.225 8.406 1.00 96.38 90 SER A N 1
ATOM 714 C CA . SER A 1 90 ? -9.482 12.394 7.527 1.00 96.38 90 SER A CA 1
ATOM 715 C C . SER A 1 90 ? -8.349 12.277 6.503 1.00 96.38 90 SER A C 1
ATOM 717 O O . SER A 1 90 ? -8.237 13.141 5.635 1.00 96.38 90 SER A O 1
ATOM 719 N N . TYR A 1 91 ? -7.494 11.249 6.578 1.00 94.69 91 TYR A N 1
ATOM 720 C CA . TYR A 1 91 ? -6.249 11.202 5.803 1.00 94.69 91 TYR A CA 1
ATOM 721 C C . TYR A 1 91 ? -6.467 11.308 4.292 1.00 94.69 91 TYR A C 1
ATOM 723 O O . TYR A 1 91 ? -5.717 12.024 3.636 1.00 94.69 91 TYR A O 1
ATOM 731 N N . ARG A 1 92 ? -7.534 10.709 3.749 1.00 92.25 92 ARG A N 1
ATOM 732 C CA . ARG A 1 92 ? -7.897 10.808 2.325 1.00 92.25 92 ARG A CA 1
ATOM 733 C C . ARG A 1 92 ? -7.988 12.251 1.826 1.00 92.25 92 ARG A C 1
ATOM 735 O O . ARG A 1 92 ? -7.711 12.503 0.655 1.00 92.25 92 ARG A O 1
ATOM 742 N N . PHE A 1 93 ? -8.435 13.151 2.696 1.00 91.31 93 PHE A N 1
ATOM 743 C CA . PHE A 1 93 ? -8.748 14.541 2.379 1.00 91.31 93 PHE A CA 1
ATOM 744 C C . PHE A 1 93 ? -7.599 15.501 2.706 1.00 91.31 93 PHE A C 1
ATOM 746 O O . PHE A 1 93 ? -7.607 16.632 2.234 1.00 91.31 93 PHE A O 1
ATOM 753 N N . ILE A 1 94 ? -6.640 15.068 3.529 1.00 91.50 94 ILE A N 1
ATOM 754 C CA . ILE A 1 94 ? -5.508 15.892 3.978 1.00 91.50 94 ILE A CA 1
ATOM 755 C C . ILE A 1 94 ? -4.236 15.542 3.192 1.00 91.50 94 ILE A C 1
ATOM 757 O O . ILE A 1 94 ? -3.450 16.428 2.861 1.00 91.50 94 ILE A O 1
ATOM 761 N N . PHE A 1 95 ? -4.029 14.263 2.864 1.00 86.69 95 PHE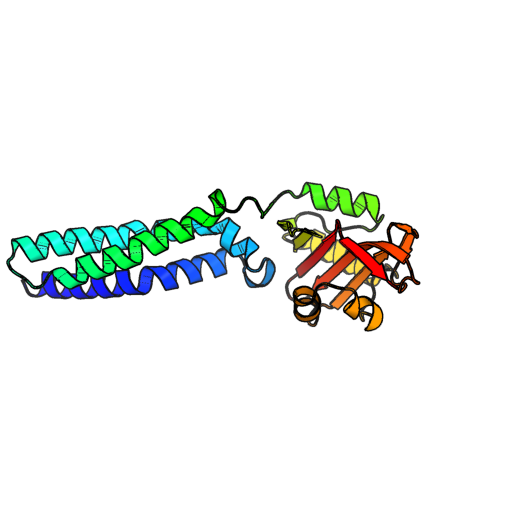 A N 1
ATOM 762 C CA . PHE A 1 95 ? -2.858 13.805 2.119 1.00 86.69 95 PHE A CA 1
ATOM 763 C C . PHE A 1 95 ? -3.088 13.905 0.609 1.00 86.69 95 PHE A C 1
ATOM 765 O O . PHE A 1 95 ? -3.555 12.967 -0.037 1.00 86.69 95 PHE A O 1
ATOM 772 N N . ASN A 1 96 ? -2.697 15.047 0.044 1.00 83.06 96 ASN A N 1
ATOM 773 C CA . ASN A 1 96 ? -2.710 15.297 -1.402 1.00 83.06 96 ASN A CA 1
ATOM 774 C C . ASN A 1 96 ? -1.509 14.681 -2.144 1.00 83.06 96 ASN A C 1
ATOM 776 O O . ASN A 1 96 ? -1.437 14.769 -3.368 1.00 83.06 96 ASN A O 1
ATOM 780 N N . SER A 1 97 ? -0.569 14.057 -1.427 1.00 86.25 97 SER A N 1
ATOM 781 C CA . SER A 1 97 ? 0.582 13.361 -2.015 1.00 86.25 97 SER A CA 1
ATOM 782 C C . SER A 1 97 ? 0.208 12.045 -2.70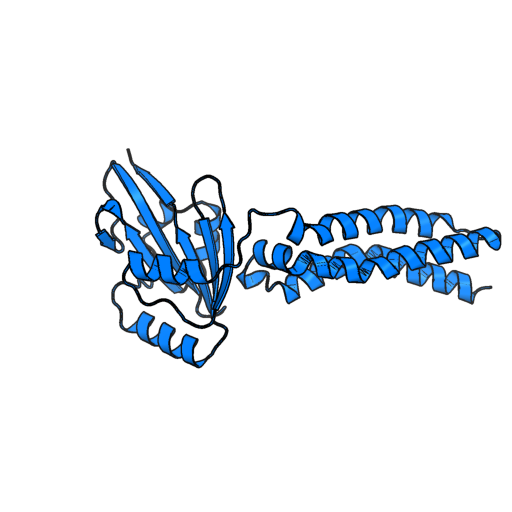5 1.00 86.25 97 SER A C 1
ATOM 784 O O . SER A 1 97 ? 1.049 11.471 -3.389 1.00 86.25 97 SER A O 1
ATOM 786 N N . VAL A 1 98 ? -1.038 11.573 -2.561 1.00 92.44 98 VAL A N 1
ATOM 787 C CA . VAL A 1 98 ? -1.528 10.356 -3.218 1.00 92.44 98 VAL A CA 1
ATOM 788 C C . VAL A 1 98 ? -2.526 10.697 -4.327 1.00 92.44 98 VAL A C 1
ATOM 790 O O . VAL A 1 98 ? -3.613 11.218 -4.066 1.00 92.44 98 VAL A O 1
ATOM 793 N N . SER A 1 99 ? -2.170 10.356 -5.564 1.00 92.69 99 SER A N 1
ATOM 794 C CA . SER A 1 99 ? -3.043 10.415 -6.738 1.00 92.69 99 SER A CA 1
ATOM 795 C C . SER A 1 99 ? -3.651 9.044 -7.046 1.00 92.69 99 SER A C 1
ATOM 797 O O . SER A 1 99 ? -3.083 8.008 -6.713 1.00 92.69 99 SER A O 1
ATOM 799 N N . PHE A 1 100 ? -4.812 9.036 -7.698 1.00 91.75 100 PHE A N 1
ATOM 800 C CA . PHE A 1 100 ? -5.509 7.824 -8.156 1.00 91.75 100 PHE A CA 1
ATOM 801 C C . PHE A 1 100 ? -5.853 7.905 -9.648 1.00 91.75 100 PHE A C 1
ATOM 803 O O . PHE A 1 100 ? -6.792 7.254 -10.101 1.00 91.75 100 PHE A O 1
ATOM 810 N N . ASP A 1 101 ? -5.129 8.760 -10.366 1.00 91.38 101 ASP A N 1
ATOM 811 C CA . ASP A 1 101 ? -5.309 9.033 -11.784 1.00 91.38 101 ASP A CA 1
ATOM 812 C C . ASP A 1 101 ? -4.700 7.917 -12.640 1.00 91.38 101 ASP A C 1
ATOM 814 O O . ASP A 1 101 ? -3.509 7.623 -12.537 1.00 91.38 101 ASP A O 1
ATOM 818 N N . THR A 1 102 ? -5.536 7.283 -13.459 1.00 89.81 102 THR A N 1
ATOM 819 C CA . THR A 1 102 ? -5.147 6.196 -14.362 1.00 89.81 102 THR A CA 1
ATOM 820 C C . THR A 1 102 ? -4.429 6.686 -15.607 1.00 89.81 102 THR A C 1
ATOM 822 O O . THR A 1 102 ? -3.650 5.921 -16.171 1.00 89.81 102 THR A O 1
ATOM 825 N N . ASP A 1 103 ? -4.626 7.945 -16.007 1.00 89.69 103 ASP A N 1
ATOM 826 C CA . ASP A 1 103 ? -4.076 8.486 -17.257 1.00 89.69 103 ASP A CA 1
ATOM 827 C C . ASP A 1 103 ? -2.541 8.514 -17.240 1.00 89.69 103 ASP A C 1
ATOM 829 O O . ASP A 1 103 ? -1.886 8.437 -18.279 1.00 89.69 103 ASP A O 1
ATOM 833 N N . LYS A 1 104 ? -1.953 8.523 -16.038 1.00 89.69 104 LYS A N 1
ATOM 834 C CA . LYS A 1 104 ? -0.511 8.408 -15.822 1.00 89.69 104 LYS A CA 1
ATOM 835 C C . LYS A 1 104 ? 0.099 7.154 -16.458 1.00 89.69 104 LYS A C 1
ATOM 837 O O . LYS A 1 104 ? 1.218 7.218 -16.956 1.00 89.69 104 LYS A O 1
ATOM 842 N N . VAL A 1 105 ? -0.620 6.033 -16.463 1.00 90.88 105 VAL A N 1
ATOM 843 C CA . VAL A 1 105 ? -0.120 4.777 -17.048 1.00 90.88 105 VAL A CA 1
ATOM 844 C C . VAL A 1 105 ? -0.001 4.902 -18.557 1.00 90.88 105 VAL A C 1
ATOM 846 O O . VAL A 1 105 ? 1.034 4.546 -19.107 1.00 90.88 105 VAL A O 1
ATOM 849 N N . THR A 1 106 ? -0.996 5.510 -19.198 1.00 90.31 106 THR A N 1
ATOM 850 C CA . THR A 1 106 ? -0.974 5.807 -20.633 1.00 90.31 106 THR A CA 1
ATOM 851 C C . THR A 1 106 ? 0.179 6.747 -20.995 1.00 90.31 106 THR A C 1
ATOM 853 O O . THR A 1 106 ? 0.824 6.572 -22.026 1.00 90.31 106 THR A O 1
ATOM 856 N N . THR A 1 107 ? 0.473 7.750 -20.161 1.00 90.88 107 THR A N 1
ATOM 857 C CA . THR A 1 107 ? 1.629 8.639 -20.371 1.00 90.88 107 THR A CA 1
ATOM 858 C C . THR A 1 107 ? 2.943 7.860 -20.348 1.00 90.88 107 THR A C 1
ATOM 860 O O . THR A 1 107 ? 3.738 7.994 -21.275 1.00 90.88 107 THR A O 1
ATOM 863 N N . ILE A 1 108 ? 3.135 7.009 -19.336 1.00 92.81 108 ILE A N 1
ATOM 864 C CA . ILE A 1 108 ? 4.348 6.194 -19.184 1.00 92.81 108 ILE A CA 1
ATOM 865 C C . ILE A 1 108 ? 4.482 5.202 -20.343 1.00 92.81 108 ILE A C 1
ATOM 867 O O . ILE A 1 108 ? 5.542 5.122 -20.950 1.00 92.81 108 ILE A O 1
ATOM 871 N N . GLU A 1 109 ? 3.407 4.496 -20.696 1.00 92.12 109 GLU A N 1
ATOM 872 C CA . GLU A 1 109 ? 3.354 3.563 -21.829 1.00 92.12 109 GLU A CA 1
ATOM 873 C C . GLU A 1 109 ? 3.791 4.221 -23.147 1.00 92.12 109 GLU A C 1
ATOM 875 O O . GLU A 1 109 ? 4.588 3.647 -23.892 1.00 92.12 109 GLU A O 1
ATOM 880 N N . ASN A 1 110 ? 3.345 5.455 -23.411 1.00 89.56 110 ASN A N 1
ATOM 881 C CA . ASN A 1 110 ? 3.749 6.210 -24.600 1.00 89.56 110 ASN A CA 1
ATOM 882 C C . ASN A 1 110 ? 5.234 6.609 -24.589 1.00 89.56 110 ASN A C 1
ATOM 884 O O . ASN A 1 110 ? 5.860 6.667 -25.649 1.00 89.56 110 ASN A O 1
ATOM 888 N N . GLU A 1 111 ? 5.792 6.894 -23.413 1.00 89.00 111 GLU A N 1
ATOM 889 C CA . GLU A 1 111 ? 7.191 7.292 -23.247 1.00 89.00 111 GLU A CA 1
ATOM 890 C C . GLU A 1 111 ? 8.148 6.110 -23.440 1.00 89.00 111 GLU A C 1
ATOM 892 O O . GLU A 1 111 ? 9.130 6.216 -24.177 1.00 89.00 111 GLU A O 1
ATOM 897 N N . ILE A 1 112 ? 7.828 4.963 -22.836 1.00 91.94 112 ILE A N 1
ATOM 898 C CA . ILE A 1 112 ? 8.676 3.764 -22.877 1.00 91.94 112 ILE A CA 1
ATOM 899 C C . ILE A 1 112 ? 8.360 2.841 -24.063 1.00 91.94 112 ILE A C 1
ATOM 901 O O . ILE A 1 112 ? 9.108 1.903 -24.323 1.00 91.94 112 ILE A O 1
ATOM 905 N N . LYS A 1 113 ? 7.256 3.075 -24.788 1.00 88.19 113 LYS A N 1
ATOM 906 C CA . LYS A 1 113 ? 6.781 2.239 -25.910 1.00 88.19 113 LYS A CA 1
ATOM 907 C C . LYS A 1 113 ? 6.660 0.752 -25.547 1.00 88.19 113 LYS A C 1
ATOM 909 O O . LYS A 1 113 ? 6.990 -0.122 -26.350 1.00 88.19 113 LYS A O 1
ATOM 914 N N . LEU A 1 114 ? 6.199 0.473 -24.333 1.00 90.19 114 LEU A N 1
ATOM 915 C CA . LEU A 1 114 ? 6.001 -0.872 -23.802 1.00 90.19 114 LEU A CA 1
ATOM 916 C C . LEU A 1 114 ? 4.555 -0.998 -23.341 1.00 90.19 114 LEU A C 1
ATOM 918 O O . LEU A 1 114 ? 4.102 -0.169 -22.557 1.00 90.19 114 LEU A O 1
ATOM 922 N N . GLU A 1 115 ? 3.862 -2.033 -23.820 1.00 91.69 115 GLU A N 1
ATOM 923 C CA . GLU A 1 115 ? 2.453 -2.254 -23.489 1.00 91.69 115 GLU A CA 1
ATOM 924 C C . GLU A 1 115 ? 2.272 -2.464 -21.980 1.00 91.69 115 GLU A C 1
ATOM 926 O O . GLU A 1 115 ? 2.906 -3.345 -21.389 1.00 91.69 115 GLU A O 1
ATOM 931 N N . LEU A 1 116 ? 1.401 -1.668 -21.359 1.00 94.44 116 LEU A N 1
ATOM 932 C CA . LEU A 1 116 ? 1.040 -1.776 -19.943 1.00 94.44 116 LEU A CA 1
ATOM 933 C C . LEU A 1 116 ? -0.387 -2.329 -19.793 1.00 94.44 116 LEU A C 1
ATOM 935 O O . LEU A 1 116 ? -1.191 -2.256 -20.722 1.00 94.44 116 LEU A O 1
ATOM 939 N N . PRO A 1 117 ? -0.736 -2.941 -18.645 1.00 93.56 117 PRO A N 1
ATOM 940 C CA . PRO A 1 117 ? -2.038 -3.574 -18.508 1.00 93.56 117 PRO A CA 1
ATOM 941 C C . PRO A 1 117 ? -3.167 -2.540 -18.496 1.00 93.56 117 PRO A C 1
ATOM 943 O O . PRO A 1 117 ? -3.128 -1.540 -17.777 1.00 93.56 117 PRO A O 1
ATOM 946 N N . GLU A 1 118 ? -4.232 -2.847 -19.229 1.00 88.94 118 GLU A N 1
ATOM 947 C CA . GLU A 1 118 ? -5.478 -2.084 -19.224 1.00 88.94 118 GLU A CA 1
ATOM 948 C C . GLU A 1 118 ? -6.358 -2.477 -18.024 1.00 88.94 118 GLU A C 1
ATOM 950 O O . GLU A 1 118 ? -6.151 -3.512 -17.387 1.00 88.94 118 GLU A O 1
ATOM 955 N N . GLN A 1 119 ? -7.401 -1.693 -17.731 1.00 91.88 119 GLN A N 1
ATOM 956 C CA . GLN A 1 119 ? -8.359 -1.979 -16.648 1.00 91.88 119 GLN A CA 1
ATOM 957 C C . GLN A 1 119 ? -7.657 -2.239 -15.307 1.00 91.88 119 GLN A C 1
ATOM 959 O O . GLN A 1 119 ? -7.573 -3.360 -14.796 1.00 91.88 119 GLN A O 1
ATOM 964 N N . ILE A 1 120 ? -7.157 -1.158 -14.722 1.00 94.75 120 ILE A N 1
ATOM 965 C CA . ILE A 1 120 ? -6.366 -1.189 -13.498 1.00 94.75 120 ILE A CA 1
ATOM 966 C C . ILE A 1 120 ? -7.013 -0.365 -12.387 1.00 94.75 120 ILE A C 1
ATOM 968 O O . ILE A 1 120 ? -7.780 0.571 -12.617 1.00 94.75 120 ILE A O 1
ATOM 972 N N . LYS A 1 121 ? -6.642 -0.678 -11.149 1.00 95.44 121 LYS A N 1
ATOM 973 C CA . LYS A 1 121 ? -6.671 0.280 -10.041 1.00 95.44 121 LYS A CA 1
ATOM 974 C C . LYS A 1 121 ? -5.255 0.794 -9.835 1.00 95.44 121 LYS A C 1
ATOM 976 O O . LYS A 1 121 ? -4.337 -0.011 -9.762 1.00 95.44 121 LYS A O 1
ATOM 981 N N . ILE A 1 122 ? -5.102 2.101 -9.666 1.00 95.75 122 ILE A N 1
ATOM 982 C CA . ILE A 1 122 ? -3.812 2.738 -9.389 1.00 95.75 122 ILE A CA 1
ATOM 983 C C . ILE A 1 122 ? -3.857 3.537 -8.088 1.00 95.75 122 ILE A C 1
ATOM 985 O O . ILE A 1 122 ? -4.914 4.055 -7.703 1.00 95.75 122 ILE A O 1
ATOM 989 N N . ALA A 1 123 ? -2.708 3.635 -7.425 1.00 96.31 123 ALA A N 1
ATOM 990 C CA . ALA A 1 123 ? -2.404 4.655 -6.437 1.00 96.31 123 ALA A CA 1
ATOM 991 C C . ALA A 1 123 ? -0.955 5.126 -6.623 1.00 96.31 123 ALA A C 1
ATOM 993 O O . ALA A 1 123 ? -0.027 4.326 -6.539 1.00 96.31 123 ALA A O 1
ATOM 994 N N . THR A 1 124 ? -0.765 6.421 -6.857 1.00 96.06 124 THR A N 1
ATOM 995 C CA . THR A 1 124 ? 0.550 7.035 -7.060 1.00 96.06 124 THR A CA 1
ATOM 996 C C . THR A 1 124 ? 0.906 7.890 -5.864 1.00 96.06 124 THR A C 1
ATOM 998 O O . THR A 1 124 ? 0.182 8.833 -5.553 1.00 96.06 124 THR A O 1
ATOM 1001 N N . ILE A 1 125 ? 2.027 7.597 -5.216 1.00 95.06 125 ILE A N 1
ATOM 1002 C CA . ILE A 1 125 ? 2.592 8.415 -4.152 1.00 95.06 125 ILE A CA 1
ATOM 1003 C C . ILE A 1 125 ? 3.662 9.323 -4.757 1.00 95.06 125 ILE A C 1
ATOM 1005 O O . ILE A 1 125 ? 4.617 8.842 -5.363 1.00 95.06 125 ILE A O 1
ATOM 1009 N N . LYS A 1 126 ? 3.492 10.633 -4.593 1.00 93.69 126 LYS A N 1
ATOM 1010 C CA . LYS A 1 126 ? 4.475 11.641 -4.991 1.00 93.69 126 LYS A CA 1
ATOM 1011 C C . LYS A 1 126 ? 5.514 11.796 -3.884 1.00 93.69 126 LYS A C 1
ATOM 1013 O O . LYS A 1 126 ? 5.143 12.174 -2.769 1.00 93.69 126 LYS A O 1
ATOM 1018 N N . MET A 1 127 ? 6.770 11.479 -4.183 1.00 91.50 127 MET A N 1
ATOM 1019 C CA . MET A 1 127 ? 7.923 11.778 -3.330 1.00 91.50 127 MET A CA 1
ATOM 1020 C C . MET A 1 127 ? 8.595 13.063 -3.826 1.00 91.50 127 MET A C 1
ATOM 1022 O O . MET A 1 127 ? 8.244 13.593 -4.879 1.00 91.50 127 MET A O 1
ATOM 1026 N N . ASP A 1 128 ? 9.571 13.568 -3.074 1.00 89.50 128 ASP A N 1
ATOM 1027 C CA . ASP A 1 128 ? 10.275 14.803 -3.438 1.00 89.50 128 ASP A CA 1
ATOM 1028 C C . ASP A 1 128 ? 11.124 14.656 -4.717 1.00 89.50 128 ASP A C 1
ATOM 1030 O O . ASP A 1 128 ? 11.330 15.637 -5.427 1.00 89.50 128 ASP A O 1
ATOM 1034 N N . SER A 1 129 ? 11.621 13.448 -5.013 1.00 90.56 129 SER A N 1
ATOM 1035 C CA . SER A 1 129 ? 12.582 13.187 -6.100 1.00 90.56 129 SER A CA 1
ATOM 1036 C C . SER A 1 129 ? 12.169 12.101 -7.099 1.00 90.56 129 SER A C 1
ATOM 1038 O O . SER A 1 129 ? 12.955 11.775 -7.985 1.00 90.56 129 SER A O 1
ATOM 1040 N N . TYR A 1 130 ? 10.989 11.506 -6.926 1.00 94.62 130 TYR A N 1
ATOM 1041 C CA . TYR A 1 130 ? 10.391 10.522 -7.833 1.00 94.62 130 TYR A CA 1
ATOM 1042 C C . TYR A 1 130 ? 8.924 10.301 -7.466 1.00 94.62 130 TYR A C 1
ATOM 1044 O O . TYR A 1 130 ? 8.447 10.712 -6.408 1.00 94.62 130 TYR A O 1
ATOM 1052 N N . ASN A 1 131 ? 8.197 9.590 -8.312 1.00 95.38 131 ASN A N 1
ATOM 1053 C CA . ASN A 1 131 ? 6.876 9.077 -7.989 1.00 95.38 131 ASN A CA 1
ATOM 1054 C C . ASN A 1 131 ? 6.920 7.552 -7.895 1.00 95.38 131 ASN A C 1
ATOM 1056 O O . ASN A 1 131 ? 7.692 6.906 -8.595 1.00 95.38 131 ASN A O 1
ATOM 1060 N N . VAL A 1 132 ? 6.053 6.972 -7.065 1.00 96.38 132 VAL A N 1
ATOM 1061 C CA . VAL A 1 132 ? 5.830 5.520 -7.019 1.00 96.38 132 VAL A CA 1
ATOM 1062 C C . VAL A 1 132 ? 4.371 5.240 -7.303 1.00 96.38 132 VAL A C 1
ATOM 1064 O O . VAL A 1 132 ? 3.497 5.672 -6.553 1.00 96.38 132 VAL A O 1
ATOM 1067 N N . SER A 1 133 ? 4.093 4.505 -8.369 1.00 96.75 133 SER A N 1
ATOM 1068 C CA . SER A 1 133 ? 2.751 4.082 -8.744 1.00 96.75 133 SER A CA 1
ATOM 1069 C C . SER A 1 133 ? 2.573 2.596 -8.483 1.00 96.75 133 SER A C 1
ATOM 1071 O O . SER A 1 133 ? 3.277 1.773 -9.055 1.00 96.75 133 SER A O 1
ATOM 1073 N N . TYR A 1 134 ? 1.594 2.262 -7.648 1.00 96.81 134 TYR A N 1
ATOM 1074 C CA . TYR A 1 134 ? 1.146 0.897 -7.403 1.00 96.81 134 TYR A CA 1
ATOM 1075 C C . TYR A 1 134 ? -0.086 0.630 -8.254 1.00 96.81 134 TYR A C 1
ATOM 1077 O O . TYR A 1 134 ? -1.082 1.352 -8.145 1.00 96.81 134 TYR A O 1
ATOM 1085 N N . LEU A 1 135 ? -0.029 -0.393 -9.097 1.00 96.50 135 LEU A N 1
ATOM 1086 C CA . LEU A 1 135 ? -1.120 -0.785 -9.978 1.00 96.50 135 LEU A CA 1
ATOM 1087 C C . LEU A 1 135 ? -1.593 -2.185 -9.604 1.00 96.50 135 LEU A C 1
ATOM 1089 O O . LEU A 1 135 ? -0.794 -3.046 -9.253 1.00 96.50 135 LEU A O 1
ATOM 1093 N N . LYS A 1 136 ? -2.892 -2.429 -9.753 1.00 96.44 136 LYS A N 1
ATOM 1094 C CA . LYS A 1 136 ? -3.497 -3.758 -9.706 1.00 96.44 136 LYS A CA 1
ATOM 1095 C C . LYS A 1 136 ? -4.321 -3.981 -10.955 1.00 96.44 136 LYS A C 1
ATOM 1097 O O . LYS A 1 136 ? -5.208 -3.173 -11.239 1.00 96.44 136 LYS A O 1
ATOM 1102 N N . ILE A 1 137 ? -4.100 -5.098 -11.631 1.00 96.06 137 ILE A N 1
ATOM 1103 C CA . ILE A 1 137 ? -4.952 -5.527 -12.740 1.00 96.06 137 ILE A CA 1
ATOM 1104 C C . ILE A 1 137 ? -6.262 -6.064 -12.151 1.00 96.06 137 ILE A C 1
ATOM 1106 O O . ILE A 1 137 ? -6.240 -6.923 -11.271 1.00 96.06 137 ILE A O 1
ATOM 1110 N N . ILE A 1 138 ? -7.414 -5.531 -12.573 1.00 94.31 138 ILE A N 1
ATOM 1111 C CA . ILE A 1 138 ? -8.720 -5.931 -12.001 1.00 94.31 138 ILE A CA 1
ATOM 1112 C C . ILE A 1 138 ? -9.528 -6.858 -12.909 1.00 94.31 138 ILE A C 1
ATOM 1114 O O . ILE A 1 138 ? -10.579 -7.347 -12.498 1.00 94.31 138 ILE A O 1
ATOM 1118 N N . ASN A 1 139 ? -9.053 -7.085 -14.132 1.00 94.69 139 ASN A N 1
ATOM 1119 C CA . ASN A 1 139 ? -9.724 -7.885 -15.143 1.00 94.69 139 ASN A CA 1
ATOM 1120 C C . ASN A 1 139 ? -8.841 -9.071 -15.565 1.00 94.69 139 ASN A C 1
ATOM 1122 O O . ASN A 1 139 ? -7.667 -8.889 -15.882 1.00 94.69 139 ASN A O 1
ATOM 1126 N N . ASN A 1 140 ? -9.420 -10.276 -15.592 1.00 93.25 140 ASN A N 1
ATOM 1127 C CA . ASN A 1 140 ? -8.692 -11.506 -15.921 1.00 93.25 140 ASN A CA 1
ATOM 1128 C C . ASN A 1 140 ? -8.216 -11.563 -17.383 1.00 93.25 140 ASN A C 1
ATOM 1130 O O . ASN A 1 140 ? -7.127 -12.056 -17.633 1.00 93.25 140 ASN A O 1
ATOM 1134 N N . GLU A 1 141 ? -8.989 -11.045 -18.337 1.00 95.06 141 GLU A N 1
ATOM 1135 C CA . GLU A 1 141 ? -8.595 -10.991 -19.752 1.00 95.06 141 GLU A CA 1
ATOM 1136 C C . GLU A 1 141 ? -7.422 -10.023 -19.955 1.00 95.06 141 GLU A C 1
ATOM 1138 O O . GLU A 1 141 ? -6.439 -10.371 -20.607 1.00 95.06 141 GLU A O 1
ATOM 1143 N N . SER A 1 142 ? -7.473 -8.842 -19.322 1.00 93.75 142 SER A N 1
ATOM 1144 C CA . SER A 1 142 ? -6.345 -7.896 -19.321 1.00 93.75 142 SER A CA 1
ATOM 1145 C C . SER A 1 142 ? -5.096 -8.511 -18.684 1.00 93.75 142 SER A C 1
ATOM 1147 O O . SER A 1 142 ? -3.997 -8.405 -19.228 1.00 93.75 142 SER A O 1
ATOM 1149 N N . LYS A 1 143 ? -5.271 -9.229 -17.567 1.00 95.00 143 LYS A N 1
ATOM 1150 C CA . LYS A 1 143 ? -4.196 -9.969 -16.902 1.00 95.00 143 LYS A CA 1
ATOM 1151 C C . LYS A 1 143 ? -3.563 -10.994 -17.841 1.00 95.00 143 LYS A C 1
ATOM 1153 O O . LYS A 1 143 ? -2.351 -10.985 -18.014 1.00 95.00 143 LYS A O 1
ATOM 1158 N N . GLU A 1 144 ? -4.364 -11.866 -18.448 1.00 95.38 144 GLU A N 1
ATOM 1159 C CA . GLU A 1 144 ? -3.866 -12.905 -19.352 1.00 95.38 144 GLU A CA 1
ATOM 1160 C C . GLU A 1 144 ? -3.158 -12.303 -20.571 1.00 95.38 144 GLU A C 1
ATOM 1162 O O . GLU A 1 144 ? -2.098 -12.792 -20.964 1.00 95.38 144 GLU A O 1
ATOM 1167 N N . LYS A 1 145 ? -3.700 -11.222 -21.148 1.00 95.19 145 LYS A N 1
ATOM 1168 C CA . LYS A 1 145 ? -3.056 -10.478 -22.240 1.00 95.19 145 LYS A CA 1
ATOM 1169 C C . LYS A 1 145 ? -1.684 -9.960 -21.802 1.00 95.19 145 LYS A C 1
ATOM 1171 O O . LYS A 1 145 ? -0.689 -10.288 -22.442 1.00 95.19 145 LYS A O 1
ATOM 1176 N N . PHE A 1 146 ? -1.624 -9.232 -20.688 1.00 95.81 146 PHE A N 1
ATOM 1177 C CA . PHE A 1 146 ? -0.385 -8.640 -20.188 1.00 95.81 146 PHE A CA 1
ATOM 1178 C C . PHE A 1 146 ? 0.664 -9.702 -19.830 1.00 95.81 146 PHE A C 1
ATOM 1180 O O . PHE A 1 146 ? 1.800 -9.628 -20.283 1.00 95.81 146 PHE A O 1
ATOM 1187 N N . GLU A 1 147 ? 0.287 -10.756 -19.105 1.00 95.69 147 GLU A N 1
ATOM 1188 C CA . GLU A 1 147 ? 1.208 -11.841 -18.743 1.00 95.69 147 GLU A CA 1
ATOM 1189 C C . GLU A 1 147 ? 1.718 -12.639 -19.952 1.00 95.69 147 GLU A C 1
ATOM 1191 O O . GLU A 1 147 ? 2.813 -13.209 -19.910 1.00 95.69 147 GLU A O 1
ATOM 1196 N N . ASN A 1 148 ? 0.941 -12.710 -21.034 1.00 94.62 148 ASN A N 1
ATOM 1197 C CA . ASN A 1 148 ? 1.406 -13.292 -22.289 1.00 94.62 148 ASN A CA 1
ATOM 1198 C C . ASN A 1 148 ? 2.414 -12.383 -23.000 1.00 94.62 148 ASN A C 1
ATOM 1200 O O . ASN A 1 148 ? 3.373 -12.904 -23.573 1.00 94.62 148 ASN A O 1
ATOM 1204 N N . GLU A 1 149 ? 2.240 -11.062 -22.937 1.00 93.56 149 GLU A N 1
ATOM 1205 C CA . GLU A 1 149 ? 3.218 -10.097 -23.449 1.00 93.56 149 GLU A CA 1
ATOM 1206 C C . GLU A 1 149 ? 4.525 -10.127 -22.646 1.00 93.56 149 GLU A C 1
ATOM 1208 O O . GLU A 1 149 ? 5.595 -10.222 -23.249 1.00 93.56 149 GLU A O 1
ATOM 1213 N N . LEU A 1 150 ? 4.462 -10.208 -21.309 1.00 94.62 150 LEU A N 1
ATOM 1214 C CA . LEU A 1 150 ? 5.640 -10.376 -20.437 1.00 94.62 150 LEU A CA 1
ATOM 1215 C C . LEU A 1 150 ? 6.519 -11.570 -20.843 1.00 94.62 150 LEU A C 1
ATOM 1217 O O . LEU A 1 150 ? 7.742 -11.515 -20.766 1.00 94.62 150 LEU A O 1
ATOM 1221 N N . LYS A 1 151 ? 5.902 -12.672 -21.285 1.00 92.56 151 LYS A N 1
ATOM 1222 C CA . LYS A 1 151 ? 6.620 -13.894 -21.687 1.00 92.56 151 LYS A CA 1
ATOM 1223 C C . LYS A 1 151 ? 7.276 -13.789 -23.063 1.00 92.56 151 LYS A C 1
ATOM 1225 O O . LYS A 1 151 ? 8.216 -14.535 -23.332 1.00 92.56 151 LYS A O 1
ATOM 1230 N N . LYS A 1 152 ? 6.745 -12.948 -23.952 1.00 93.19 152 LYS A N 1
ATOM 1231 C CA . LYS A 1 152 ? 7.205 -12.819 -25.345 1.00 93.19 152 LYS A CA 1
ATOM 1232 C C . LYS A 1 152 ? 8.193 -11.674 -25.525 1.00 93.19 152 LYS A C 1
ATOM 1234 O O . LYS A 1 152 ? 9.084 -11.770 -26.368 1.00 93.19 152 LYS A O 1
ATOM 1239 N N . ASN A 1 153 ? 8.011 -10.593 -24.775 1.00 93.31 153 ASN A N 1
ATOM 1240 C CA . ASN A 1 153 ? 8.793 -9.381 -24.909 1.00 93.31 153 ASN A CA 1
ATOM 1241 C C . ASN A 1 153 ? 10.119 -9.509 -24.146 1.00 93.31 153 ASN A C 1
ATOM 1243 O O . ASN A 1 153 ? 10.143 -9.612 -22.924 1.00 93.31 153 ASN A O 1
ATOM 1247 N N . GLN A 1 154 ? 11.230 -9.477 -24.885 1.00 93.44 154 GLN A N 1
ATOM 1248 C CA . GLN A 1 154 ? 12.583 -9.650 -24.344 1.00 93.44 154 GLN A CA 1
ATOM 1249 C C . GLN A 1 154 ? 13.051 -8.491 -23.453 1.00 93.44 154 GLN A C 1
ATOM 1251 O O . GLN A 1 154 ? 14.073 -8.626 -22.790 1.00 93.44 154 GLN A O 1
ATOM 1256 N N . LEU A 1 155 ? 12.327 -7.366 -23.435 1.00 95.44 155 LEU A N 1
ATOM 1257 C CA . LEU A 1 155 ? 12.640 -6.234 -22.563 1.00 95.44 155 LEU A CA 1
ATOM 1258 C C . LEU A 1 155 ? 12.333 -6.526 -21.090 1.00 95.44 155 LEU A C 1
ATOM 1260 O O . LEU A 1 155 ? 12.923 -5.891 -20.222 1.00 95.44 155 LEU A O 1
ATOM 1264 N N . TRP A 1 156 ? 11.438 -7.471 -20.795 1.00 96.50 156 TRP A N 1
ATOM 1265 C CA . TRP A 1 156 ? 11.140 -7.870 -19.422 1.00 96.50 156 TRP A CA 1
ATOM 1266 C C . TRP A 1 156 ? 12.139 -8.919 -18.935 1.00 96.50 156 TRP A C 1
ATOM 1268 O O . TRP A 1 156 ? 12.159 -10.057 -19.410 1.00 96.50 156 TRP A O 1
ATOM 1278 N N . GLU A 1 157 ? 12.950 -8.551 -17.947 1.00 96.00 157 GLU A N 1
ATOM 1279 C CA . GLU A 1 157 ? 13.900 -9.458 -17.308 1.00 96.00 157 GLU A CA 1
ATOM 1280 C C . GLU A 1 157 ? 13.258 -10.176 -16.126 1.00 96.00 157 GLU A C 1
ATOM 1282 O O . GLU A 1 157 ? 12.498 -9.587 -15.366 1.00 96.00 157 GLU A O 1
ATOM 1287 N N . LYS A 1 158 ? 13.587 -11.458 -15.946 1.00 94.88 158 LYS A N 1
ATOM 1288 C CA . LYS A 1 158 ? 13.126 -12.256 -14.794 1.00 94.88 158 LYS A CA 1
ATOM 1289 C C . LYS A 1 158 ? 13.996 -12.089 -13.552 1.00 94.88 158 LYS A C 1
ATOM 1291 O O . LYS A 1 158 ? 13.608 -12.482 -12.460 1.00 94.88 158 LYS A O 1
ATOM 1296 N N . GLU A 1 159 ? 15.194 -11.548 -13.730 1.00 93.75 159 GLU A N 1
ATOM 1297 C CA . GLU A 1 159 ? 16.146 -11.300 -12.657 1.00 93.75 159 GLU A CA 1
ATOM 1298 C C . GLU A 1 159 ? 16.617 -9.859 -12.762 1.00 93.75 159 GLU A C 1
ATOM 1300 O O . GLU A 1 159 ? 17.083 -9.431 -13.814 1.00 93.75 159 GLU A O 1
ATOM 1305 N N . LEU A 1 160 ? 16.516 -9.110 -11.666 1.00 94.88 160 LEU A N 1
ATOM 1306 C CA . LEU A 1 160 ? 17.023 -7.749 -11.625 1.00 94.88 160 LEU A CA 1
ATOM 1307 C C . LEU A 1 160 ? 18.533 -7.752 -11.367 1.00 94.88 160 LEU A C 1
ATOM 1309 O O . LEU A 1 160 ? 18.998 -8.217 -10.323 1.00 94.88 160 LEU A O 1
ATOM 1313 N N . SER A 1 161 ? 19.298 -7.154 -12.282 1.00 94.81 161 SER A N 1
ATOM 1314 C CA . SER A 1 161 ? 20.729 -6.896 -12.085 1.00 94.81 161 SER A CA 1
ATOM 1315 C C . SER A 1 161 ? 20.991 -6.198 -10.747 1.00 94.81 161 SER A C 1
ATOM 1317 O O . SER A 1 161 ? 20.431 -5.138 -10.466 1.00 94.81 161 SER A O 1
ATOM 1319 N N . SER A 1 162 ? 21.902 -6.742 -9.934 1.00 94.00 162 SER A N 1
ATOM 1320 C CA . SER A 1 162 ? 22.251 -6.169 -8.625 1.00 94.00 162 SER A CA 1
ATOM 1321 C C . SER A 1 162 ? 22.776 -4.734 -8.721 1.00 94.00 162 SER A C 1
ATOM 1323 O O . SER A 1 162 ? 22.527 -3.925 -7.827 1.00 94.00 162 SER A O 1
ATOM 1325 N N . LYS A 1 163 ? 23.446 -4.393 -9.831 1.00 94.75 163 LYS A N 1
ATOM 1326 C CA . LYS A 1 163 ? 23.896 -3.026 -10.110 1.00 94.75 163 LYS A CA 1
ATOM 1327 C C . LYS A 1 163 ? 22.711 -2.088 -10.320 1.00 94.75 163 LYS A C 1
ATOM 1329 O O . LYS A 1 163 ? 22.667 -1.040 -9.692 1.00 94.75 163 LYS A O 1
ATOM 1334 N N . ILE A 1 164 ? 21.730 -2.481 -11.134 1.00 95.94 164 ILE A N 1
ATOM 1335 C CA . ILE A 1 164 ? 20.513 -1.684 -11.358 1.00 95.94 164 ILE A CA 1
ATOM 1336 C C . ILE A 1 164 ? 19.692 -1.597 -10.068 1.00 95.94 164 ILE A C 1
ATOM 1338 O O . ILE A 1 164 ? 19.260 -0.510 -9.704 1.00 95.94 164 ILE A O 1
ATOM 1342 N N . LYS A 1 165 ? 19.554 -2.698 -9.315 1.00 96.31 165 LYS A N 1
ATOM 1343 C CA . LYS A 1 165 ? 18.884 -2.701 -8.004 1.00 96.31 165 LYS A CA 1
ATOM 1344 C C . LYS A 1 165 ? 19.486 -1.657 -7.063 1.00 96.31 165 LYS A C 1
ATOM 1346 O O . LYS A 1 165 ? 18.740 -0.941 -6.407 1.00 96.31 165 LYS A O 1
ATOM 1351 N N . SER A 1 166 ? 20.815 -1.525 -7.032 1.00 95.12 166 SER A N 1
ATOM 1352 C CA . SER A 1 166 ? 21.494 -0.536 -6.181 1.00 95.12 166 SER A CA 1
ATOM 1353 C C . SER A 1 166 ? 21.188 0.920 -6.545 1.00 95.12 166 SER A C 1
ATOM 1355 O O . SER A 1 166 ? 21.358 1.798 -5.702 1.00 95.12 166 SER A O 1
ATOM 1357 N N . LEU A 1 167 ? 20.704 1.164 -7.768 1.00 95.38 167 LEU A N 1
ATOM 1358 C CA . LEU A 1 167 ? 20.257 2.476 -8.214 1.00 95.38 167 LEU A CA 1
ATOM 1359 C C . LEU A 1 167 ? 18.835 2.802 -7.770 1.00 95.38 167 LEU A C 1
ATOM 1361 O O . LEU A 1 167 ? 18.423 3.923 -7.981 1.00 95.38 167 LEU A O 1
ATOM 1365 N N . LEU A 1 168 ? 18.053 1.871 -7.220 1.00 96.19 168 LEU A N 1
ATOM 1366 C CA . LEU A 1 168 ? 16.670 2.152 -6.827 1.00 96.19 168 LEU A CA 1
ATOM 1367 C C . LEU A 1 168 ? 16.605 2.735 -5.407 1.00 96.19 168 LEU A C 1
ATOM 1369 O O . LEU A 1 168 ? 17.487 2.464 -4.588 1.00 96.19 168 LEU A O 1
ATOM 1373 N N . PRO A 1 169 ? 15.546 3.483 -5.049 1.00 94.62 169 PRO A N 1
ATOM 1374 C CA . PRO A 1 169 ? 15.320 3.896 -3.666 1.00 94.62 169 PRO A CA 1
ATOM 1375 C C . PRO A 1 169 ? 15.297 2.701 -2.699 1.00 94.62 169 PRO A C 1
ATOM 1377 O O . PRO A 1 169 ? 14.769 1.641 -3.028 1.00 94.62 169 PRO A O 1
ATOM 1380 N N . PHE A 1 170 ? 15.842 2.871 -1.490 1.00 92.00 170 PHE A N 1
ATOM 1381 C CA . PHE A 1 170 ? 16.049 1.771 -0.535 1.00 92.00 170 PHE A CA 1
ATOM 1382 C C . PHE A 1 170 ? 14.772 0.973 -0.219 1.00 92.00 170 PHE A C 1
ATOM 1384 O O . PHE A 1 170 ? 14.798 -0.255 -0.245 1.00 92.00 170 PHE A O 1
ATOM 1391 N N . ASP A 1 171 ? 13.648 1.655 0.014 1.00 89.94 171 ASP A N 1
ATOM 1392 C CA . ASP A 1 171 ? 12.374 0.994 0.330 1.00 89.94 171 ASP A CA 1
ATOM 1393 C C . ASP A 1 171 ? 11.883 0.110 -0.831 1.00 89.94 171 ASP A C 1
ATOM 1395 O O . ASP A 1 171 ? 11.377 -0.991 -0.619 1.00 89.94 171 ASP A O 1
ATOM 1399 N N . ILE A 1 172 ? 12.122 0.553 -2.070 1.00 94.25 172 ILE A N 1
ATOM 1400 C CA . ILE A 1 172 ? 11.783 -0.194 -3.285 1.00 94.25 172 ILE A CA 1
ATOM 1401 C C . ILE A 1 172 ? 12.671 -1.424 -3.412 1.00 94.25 172 ILE A C 1
ATOM 1403 O O . ILE A 1 172 ? 12.161 -2.493 -3.725 1.00 94.25 172 ILE A O 1
ATOM 1407 N N . GLN A 1 173 ? 13.977 -1.302 -3.147 1.00 95.06 173 GLN A N 1
ATOM 1408 C CA . GLN A 1 173 ? 14.906 -2.433 -3.245 1.00 95.06 173 GLN A CA 1
ATOM 1409 C C . GLN A 1 173 ? 14.450 -3.637 -2.414 1.00 95.06 173 GLN A C 1
ATOM 1411 O O . GLN A 1 173 ? 14.677 -4.771 -2.832 1.00 95.06 173 GLN A O 1
ATOM 1416 N N . TYR A 1 174 ? 13.831 -3.389 -1.257 1.00 92.31 174 TYR A N 1
ATOM 1417 C CA . TYR A 1 174 ? 13.286 -4.434 -0.399 1.00 92.31 174 TYR A CA 1
ATOM 1418 C C . TYR A 1 174 ? 11.927 -4.943 -0.892 1.00 92.31 174 TYR A C 1
ATOM 1420 O O . TYR A 1 174 ? 11.701 -6.149 -0.940 1.00 92.31 174 TYR A O 1
ATOM 1428 N N . GLU A 1 175 ? 11.019 -4.045 -1.281 1.00 91.94 175 GLU A N 1
ATOM 1429 C CA . GLU A 1 175 ? 9.676 -4.443 -1.713 1.00 91.94 175 GLU A CA 1
ATOM 1430 C C . GLU A 1 175 ? 9.693 -5.320 -2.972 1.00 91.94 175 GLU A C 1
ATOM 1432 O O . GLU A 1 175 ? 8.898 -6.252 -3.085 1.00 91.94 175 GLU A O 1
ATOM 1437 N N . ILE A 1 176 ? 10.624 -5.062 -3.892 1.00 93.81 176 ILE A N 1
ATOM 1438 C CA . ILE A 1 176 ? 10.704 -5.782 -5.165 1.00 93.81 176 ILE A CA 1
ATOM 1439 C C . ILE A 1 176 ? 11.376 -7.160 -5.073 1.00 93.81 176 ILE A C 1
ATOM 1441 O O . ILE A 1 176 ? 11.498 -7.841 -6.085 1.00 93.81 176 ILE A O 1
ATOM 1445 N N . GLU A 1 177 ? 11.835 -7.595 -3.895 1.00 90.75 177 GLU A N 1
ATOM 1446 C CA . GLU A 1 177 ? 12.518 -8.894 -3.749 1.00 90.75 177 GLU A CA 1
ATOM 1447 C C . GLU A 1 177 ? 11.629 -10.094 -4.070 1.00 90.75 177 GLU A C 1
ATOM 1449 O O . GLU A 1 177 ? 12.137 -11.155 -4.425 1.00 90.75 177 GLU A O 1
ATOM 1454 N N . THR A 1 178 ? 10.314 -9.924 -3.955 1.00 89.38 178 THR A N 1
ATOM 1455 C CA . THR A 1 178 ? 9.316 -10.952 -4.263 1.00 89.38 178 THR A CA 1
ATOM 1456 C C . THR A 1 178 ? 8.689 -10.777 -5.646 1.00 89.38 178 THR A C 1
ATOM 1458 O O . THR A 1 178 ? 7.672 -11.402 -5.916 1.00 89.38 178 THR A O 1
ATOM 1461 N N . PHE A 1 179 ? 9.217 -9.881 -6.485 1.00 96.25 179 PHE A N 1
ATOM 1462 C CA . PHE A 1 179 ? 8.673 -9.611 -7.818 1.00 96.25 179 PHE A CA 1
ATOM 1463 C C . PHE A 1 179 ? 9.326 -10.519 -8.866 1.00 96.25 179 PHE A C 1
ATOM 1465 O O . PHE A 1 179 ? 10.434 -11.019 -8.675 1.00 96.25 179 PHE A O 1
ATOM 1472 N N . ASP A 1 180 ? 8.628 -10.716 -9.983 1.00 96.88 180 ASP A N 1
ATOM 1473 C CA . ASP A 1 180 ? 8.944 -11.749 -10.973 1.00 96.88 180 ASP A CA 1
ATOM 1474 C C . ASP A 1 180 ? 9.511 -11.197 -12.282 1.00 96.88 180 ASP A C 1
ATOM 1476 O O . ASP A 1 180 ? 10.252 -11.893 -12.976 1.00 96.88 180 ASP A O 1
ATOM 1480 N N . TYR A 1 181 ? 9.120 -9.977 -12.659 1.00 97.62 181 TYR A N 1
ATOM 1481 C CA . TYR A 1 181 ? 9.547 -9.349 -13.907 1.00 97.62 181 TYR A CA 1
ATOM 1482 C C . TYR A 1 181 ? 9.932 -7.894 -13.687 1.00 97.62 181 TYR A C 1
ATOM 1484 O O . TYR A 1 181 ? 9.267 -7.176 -12.941 1.00 97.62 181 TYR A O 1
ATOM 1492 N N . PHE A 1 182 ? 10.975 -7.456 -14.383 1.00 97.75 182 PHE A N 1
ATOM 1493 C CA . PHE A 1 182 ? 11.600 -6.156 -14.203 1.00 97.75 182 PHE A CA 1
ATOM 1494 C C . PHE A 1 182 ? 11.907 -5.501 -15.546 1.00 97.75 182 PHE A C 1
ATOM 1496 O O . PHE A 1 182 ? 12.312 -6.165 -16.499 1.00 97.75 182 PHE A O 1
ATOM 1503 N N . VAL A 1 183 ? 11.750 -4.184 -15.594 1.00 97.44 183 VAL A N 1
ATOM 1504 C CA . VAL A 1 183 ? 12.212 -3.319 -16.676 1.00 97.44 183 VAL A CA 1
ATOM 1505 C C . VAL A 1 183 ? 12.861 -2.101 -16.045 1.00 97.44 183 VAL A C 1
ATOM 1507 O O . VAL A 1 183 ? 12.260 -1.417 -15.217 1.00 97.44 183 VAL A O 1
ATOM 1510 N N . PHE A 1 184 ? 14.080 -1.802 -16.466 1.00 97.69 184 PHE A N 1
ATOM 1511 C CA . PHE A 1 184 ? 14.733 -0.530 -16.205 1.00 97.69 184 PHE A CA 1
ATOM 1512 C C . PHE A 1 184 ? 14.925 0.188 -17.532 1.00 97.69 184 PHE A C 1
ATOM 1514 O O . PHE A 1 184 ? 15.537 -0.355 -18.446 1.00 97.69 184 PHE A O 1
ATOM 1521 N N . TYR A 1 185 ? 14.403 1.398 -17.648 1.00 97.50 185 TYR A N 1
ATOM 1522 C CA . TYR A 1 185 ? 14.496 2.194 -18.859 1.00 97.50 185 TYR A CA 1
ATOM 1523 C 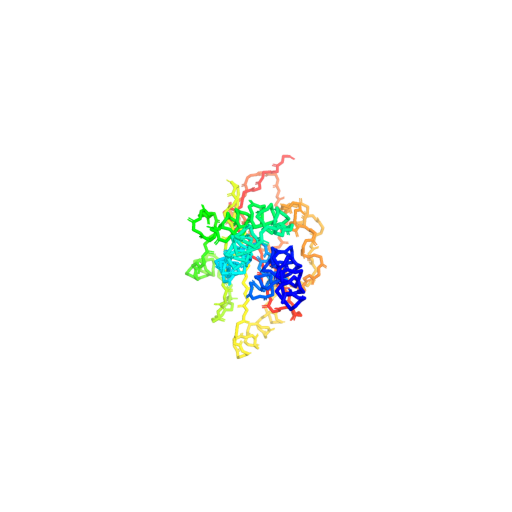C . TYR A 1 185 ? 15.215 3.503 -18.565 1.00 97.50 185 TYR A C 1
ATOM 1525 O O . TYR A 1 185 ? 14.764 4.296 -17.741 1.00 97.50 185 TYR A O 1
ATOM 1533 N N . ASN A 1 186 ? 16.335 3.720 -19.246 1.00 95.81 186 ASN A N 1
ATOM 1534 C CA . ASN A 1 186 ? 17.051 4.984 -19.251 1.00 95.81 186 ASN A CA 1
ATOM 1535 C C . ASN A 1 186 ? 16.490 5.842 -20.390 1.00 95.81 186 ASN A C 1
ATOM 1537 O O . ASN A 1 186 ? 16.768 5.581 -21.563 1.00 95.81 186 ASN A O 1
ATOM 1541 N N . ILE A 1 187 ? 15.707 6.860 -20.034 1.00 95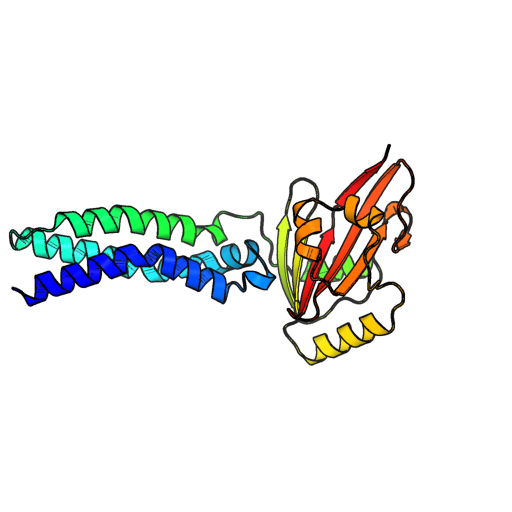.00 187 ILE A N 1
ATOM 1542 C CA . ILE A 1 187 ? 15.058 7.771 -20.982 1.00 95.00 187 ILE A CA 1
ATOM 1543 C C . ILE A 1 187 ? 16.115 8.586 -21.730 1.00 95.00 187 ILE A C 1
ATOM 1545 O O . ILE A 1 187 ? 16.026 8.749 -22.945 1.00 95.00 187 ILE A O 1
ATOM 1549 N N . THR A 1 188 ? 17.143 9.062 -21.021 1.00 94.38 188 THR A N 1
ATOM 1550 C CA . THR A 1 188 ? 18.200 9.920 -21.577 1.00 94.38 188 THR A CA 1
ATOM 1551 C C . THR A 1 188 ? 18.950 9.238 -22.721 1.00 94.38 188 THR A C 1
ATOM 1553 O O . THR A 1 188 ? 19.208 9.867 -23.747 1.00 94.38 188 THR A O 1
ATOM 1556 N N . ASN A 1 189 ? 19.259 7.948 -22.568 1.00 93.38 189 ASN A N 1
ATOM 1557 C CA . ASN A 1 189 ? 19.986 7.173 -23.576 1.00 93.38 189 ASN A CA 1
ATOM 1558 C C . ASN A 1 189 ? 19.075 6.340 -24.489 1.00 93.38 189 ASN A C 1
ATOM 1560 O O . ASN A 1 189 ? 19.557 5.797 -25.481 1.00 93.38 189 ASN A O 1
ATOM 1564 N N . ASN A 1 190 ? 17.775 6.247 -24.186 1.00 94.50 190 ASN A N 1
ATOM 1565 C CA . ASN A 1 190 ? 16.822 5.368 -24.867 1.00 94.50 190 ASN A CA 1
ATOM 1566 C C . ASN A 1 190 ? 17.298 3.896 -24.863 1.00 94.50 190 ASN A C 1
ATOM 1568 O O . ASN A 1 190 ? 17.372 3.229 -25.897 1.00 94.50 190 ASN A O 1
ATOM 1572 N N . GLU A 1 191 ? 17.640 3.399 -23.672 1.00 95.06 191 GLU A N 1
ATOM 1573 C CA . GLU A 1 191 ? 18.209 2.065 -23.446 1.00 95.06 191 GLU A CA 1
ATOM 1574 C C . GLU A 1 191 ? 17.449 1.307 -22.351 1.00 95.06 191 GLU A C 1
ATOM 1576 O O . GLU A 1 191 ? 17.053 1.881 -21.336 1.00 95.06 191 GLU A O 1
ATOM 1581 N N . PHE A 1 192 ? 17.283 -0.004 -22.540 1.00 96.56 192 PHE A N 1
ATOM 1582 C CA . PHE A 1 192 ? 16.630 -0.897 -21.582 1.00 96.56 192 PHE A CA 1
ATOM 1583 C C . PHE A 1 192 ? 17.649 -1.790 -20.882 1.00 96.56 192 PHE A C 1
ATOM 1585 O O . PHE A 1 192 ? 18.538 -2.337 -21.528 1.00 96.56 192 PHE A O 1
ATOM 1592 N N . ASN A 1 193 ? 17.479 -1.965 -19.573 1.00 95.75 193 ASN A N 1
ATOM 1593 C CA . ASN A 1 193 ? 18.195 -2.904 -18.704 1.00 95.75 193 ASN A CA 1
ATOM 1594 C C . ASN A 1 193 ? 19.728 -2.792 -18.754 1.00 95.75 193 ASN A C 1
ATOM 1596 O O . ASN A 1 193 ? 20.456 -3.728 -18.428 1.00 95.75 193 ASN A O 1
ATOM 1600 N N . ILE A 1 194 ? 20.236 -1.616 -19.122 1.00 94.94 194 ILE A N 1
ATOM 1601 C CA . ILE A 1 194 ? 21.663 -1.309 -19.144 1.00 94.94 194 ILE A CA 1
ATOM 1602 C C . ILE A 1 194 ? 21.978 -0.395 -17.964 1.00 94.94 194 ILE A C 1
ATOM 1604 O O . ILE A 1 194 ? 21.320 0.621 -17.743 1.00 94.94 194 ILE A O 1
ATOM 1608 N N . TYR A 1 195 ? 23.002 -0.764 -17.194 1.00 93.44 195 TYR A N 1
ATOM 1609 C CA . TYR A 1 195 ? 23.525 0.096 -16.138 1.00 93.44 195 TYR A CA 1
ATOM 1610 C C . TYR A 1 195 ? 24.226 1.311 -16.773 1.00 93.44 195 TYR A C 1
ATOM 1612 O O . TYR A 1 195 ? 25.157 1.101 -17.559 1.00 93.44 195 TYR A O 1
ATOM 1620 N N . PRO A 1 196 ? 23.816 2.550 -16.451 1.00 92.38 196 PRO A N 1
ATOM 1621 C CA . PRO A 1 196 ? 24.401 3.740 -17.054 1.00 92.38 196 PRO A CA 1
ATOM 1622 C C . PRO A 1 196 ? 25.856 3.962 -16.618 1.00 92.38 196 PRO A C 1
ATOM 1624 O O . PRO A 1 196 ? 26.277 3.539 -15.544 1.00 92.38 196 PRO A O 1
ATOM 1627 N N . LEU A 1 197 ? 26.631 4.636 -17.469 1.00 92.12 197 LEU A N 1
ATOM 1628 C CA . LEU A 1 197 ? 27.963 5.145 -17.118 1.00 92.12 197 LEU A CA 1
ATOM 1629 C C . LEU A 1 197 ? 27.837 6.401 -16.240 1.00 92.12 197 LEU A C 1
ATOM 1631 O O . LEU A 1 197 ? 26.729 6.825 -15.931 1.00 92.12 197 LEU A O 1
ATOM 1635 N N . ASP A 1 198 ? 28.952 7.023 -15.865 1.00 92.75 198 ASP A N 1
ATOM 1636 C CA . ASP A 1 198 ? 28.944 8.272 -15.093 1.00 92.75 198 ASP A CA 1
ATOM 1637 C C . ASP A 1 198 ? 28.144 9.366 -15.822 1.00 92.75 198 ASP A C 1
ATOM 1639 O O . ASP A 1 198 ? 28.207 9.489 -17.050 1.00 92.75 198 ASP A O 1
ATOM 1643 N N . GLY A 1 199 ? 27.350 10.136 -15.077 1.00 93.56 199 GLY A N 1
ATOM 1644 C CA . GLY A 1 199 ? 26.441 11.138 -15.632 1.00 93.56 199 GLY A CA 1
ATOM 1645 C C . GLY A 1 199 ? 25.115 11.268 -14.881 1.00 93.56 199 GLY A C 1
ATOM 1646 O O . GLY A 1 199 ? 24.893 10.648 -13.840 1.00 93.56 199 GLY A O 1
ATOM 1647 N N . GLU A 1 200 ? 24.231 12.096 -15.435 1.00 95.56 200 GLU A N 1
ATOM 1648 C CA . GLU A 1 200 ? 22.864 12.307 -14.955 1.00 95.56 200 GLU A CA 1
ATOM 1649 C C . GLU A 1 200 ? 21.874 11.673 -15.934 1.00 95.56 200 GLU A C 1
ATOM 1651 O O . GLU A 1 200 ? 21.955 11.913 -17.140 1.00 95.56 200 GLU A O 1
ATOM 1656 N N . TYR A 1 201 ? 20.944 10.874 -15.409 1.00 95.69 201 TYR A N 1
ATOM 1657 C CA . TYR A 1 201 ? 19.988 10.117 -16.212 1.00 95.69 201 TYR A CA 1
ATOM 1658 C C . TYR A 1 201 ? 18.581 10.218 -15.642 1.00 95.69 201 TYR A C 1
ATOM 1660 O O . TYR A 1 201 ? 18.377 10.107 -14.431 1.00 95.69 201 TYR A O 1
ATOM 1668 N N . GLU A 1 202 ? 17.617 10.385 -16.540 1.00 96.00 202 GLU A N 1
ATOM 1669 C CA . GLU A 1 202 ? 16.194 10.233 -16.257 1.00 96.00 202 GLU A CA 1
ATOM 1670 C C . GLU A 1 202 ? 15.797 8.789 -16.547 1.00 96.00 202 GLU A C 1
ATOM 1672 O O . GLU A 1 202 ? 16.078 8.260 -17.625 1.00 96.00 202 GLU A O 1
ATOM 1677 N N . CYS A 1 203 ? 15.174 8.139 -15.569 1.00 96.12 203 CYS A N 1
ATOM 1678 C CA . CYS A 1 203 ? 14.891 6.716 -15.629 1.00 96.12 203 CYS A CA 1
ATOM 1679 C C . CYS A 1 203 ? 13.455 6.400 -15.220 1.00 96.12 203 CYS A C 1
ATOM 1681 O O . CYS A 1 203 ? 12.873 7.041 -14.345 1.00 96.12 203 CYS A O 1
ATOM 1683 N N . ILE A 1 204 ? 12.927 5.335 -15.815 1.00 97.44 204 ILE A N 1
ATOM 1684 C CA . ILE A 1 204 ? 11.699 4.671 -15.391 1.00 97.44 204 ILE A CA 1
ATOM 1685 C C . ILE A 1 204 ? 12.055 3.254 -14.970 1.00 97.44 204 ILE A C 1
ATOM 1687 O O . ILE A 1 204 ? 12.819 2.558 -15.639 1.00 97.44 204 ILE A O 1
ATOM 1691 N N . PHE A 1 205 ? 11.491 2.811 -13.857 1.00 97.81 205 PHE A N 1
ATOM 1692 C CA . PHE A 1 205 ? 11.616 1.432 -13.410 1.00 97.81 205 PHE A CA 1
ATOM 1693 C C . PHE A 1 205 ? 10.236 0.816 -13.246 1.00 97.81 205 PHE A C 1
ATOM 1695 O O . PHE A 1 205 ? 9.342 1.439 -12.679 1.00 97.81 205 PHE A O 1
ATOM 1702 N N . ILE A 1 206 ? 10.066 -0.409 -13.731 1.00 97.81 206 ILE A N 1
ATOM 1703 C CA . ILE A 1 206 ? 8.819 -1.157 -13.630 1.00 97.81 206 ILE A CA 1
ATOM 1704 C C . ILE A 1 206 ? 9.123 -2.549 -13.100 1.00 97.81 206 ILE A C 1
ATOM 1706 O O . ILE A 1 206 ? 10.020 -3.227 -13.594 1.00 97.81 206 ILE A O 1
ATOM 1710 N N . ALA A 1 207 ? 8.346 -2.987 -12.117 1.00 97.88 207 ALA A N 1
ATOM 1711 C CA . ALA A 1 207 ? 8.369 -4.352 -11.623 1.00 97.88 207 ALA A CA 1
ATOM 1712 C C . ALA A 1 207 ? 6.952 -4.930 -11.604 1.00 97.88 207 ALA A C 1
ATOM 1714 O O . ALA A 1 207 ? 5.999 -4.219 -11.280 1.00 97.88 207 ALA A O 1
ATOM 1715 N N . TYR A 1 208 ? 6.817 -6.219 -11.910 1.00 97.75 208 TYR A N 1
ATOM 1716 C CA . TYR A 1 208 ? 5.561 -6.963 -11.832 1.00 97.75 208 TYR A CA 1
ATOM 1717 C C . TYR A 1 208 ? 5.662 -8.175 -10.898 1.00 97.75 208 TYR A C 1
ATOM 1719 O O . TYR A 1 208 ? 6.635 -8.923 -10.946 1.00 97.75 208 TYR A O 1
ATOM 1727 N N . ASP A 1 209 ? 4.633 -8.353 -10.073 1.00 96.50 209 ASP A N 1
ATOM 1728 C CA . ASP A 1 209 ? 4.434 -9.452 -9.124 1.00 96.50 209 ASP A CA 1
ATOM 1729 C C . ASP A 1 209 ? 3.219 -10.275 -9.583 1.00 96.50 209 ASP A C 1
ATOM 1731 O O . ASP A 1 209 ? 2.083 -9.780 -9.647 1.00 96.50 209 ASP A O 1
ATOM 1735 N N . TYR A 1 210 ? 3.487 -11.530 -9.942 1.00 93.50 210 TYR A N 1
ATOM 1736 C CA . TYR A 1 210 ? 2.548 -12.466 -10.551 1.00 93.50 210 TYR A CA 1
ATOM 1737 C C . TYR A 1 210 ? 1.499 -12.957 -9.546 1.00 93.50 210 TYR A C 1
ATOM 1739 O O . TYR A 1 210 ? 0.325 -13.134 -9.892 1.00 93.50 210 TYR A O 1
ATOM 1747 N N . GLU A 1 211 ? 1.896 -13.158 -8.285 1.00 91.94 211 GLU A N 1
ATOM 1748 C CA . GLU A 1 211 ? 1.007 -13.660 -7.236 1.00 91.94 211 GLU A CA 1
ATOM 1749 C C . GLU A 1 211 ? -0.064 -12.627 -6.880 1.00 91.94 211 GLU A C 1
ATOM 1751 O O . GLU A 1 211 ? -1.260 -12.941 -6.826 1.00 91.94 211 GLU A O 1
ATOM 1756 N N . LEU A 1 212 ? 0.353 -11.376 -6.672 1.00 92.88 212 LEU A N 1
ATOM 1757 C CA . LEU A 1 212 ? -0.539 -10.282 -6.293 1.00 92.88 212 LEU A CA 1
ATOM 1758 C C . LEU A 1 212 ? -1.143 -9.540 -7.488 1.00 92.88 212 LEU A C 1
ATOM 1760 O O . LEU A 1 212 ? -2.044 -8.717 -7.291 1.00 92.88 212 LEU A O 1
ATOM 1764 N N . GLN A 1 213 ? -0.705 -9.858 -8.711 1.00 94.62 213 GLN A N 1
ATOM 1765 C CA . GLN A 1 213 ? -1.154 -9.230 -9.960 1.00 94.62 213 GLN A CA 1
ATOM 1766 C C . GLN A 1 213 ? -0.969 -7.712 -9.912 1.00 94.62 213 GLN A C 1
ATOM 1768 O O . GLN A 1 213 ? -1.856 -6.936 -10.302 1.00 94.62 213 GLN A O 1
ATOM 1773 N N . ARG A 1 214 ? 0.176 -7.294 -9.367 1.00 95.00 214 ARG A N 1
ATOM 1774 C CA . ARG A 1 214 ? 0.478 -5.893 -9.086 1.00 95.00 214 ARG A CA 1
ATOM 1775 C C . ARG A 1 214 ? 1.734 -5.434 -9.800 1.00 95.00 214 ARG A C 1
ATOM 1777 O O . ARG A 1 214 ? 2.672 -6.206 -9.964 1.00 95.00 214 ARG A O 1
ATOM 1784 N N . LEU A 1 215 ? 1.741 -4.166 -10.198 1.00 96.62 215 LEU A N 1
ATOM 1785 C CA . LEU A 1 215 ? 2.923 -3.502 -10.735 1.00 96.62 215 LEU A CA 1
ATOM 1786 C C . LEU A 1 215 ? 3.355 -2.387 -9.792 1.00 96.62 215 LEU A C 1
ATOM 1788 O O . LEU A 1 215 ? 2.511 -1.701 -9.210 1.00 96.62 215 LEU A O 1
ATOM 1792 N N . ILE A 1 216 ? 4.663 -2.179 -9.713 1.00 97.00 216 ILE A N 1
ATOM 1793 C CA . ILE A 1 216 ? 5.261 -0.953 -9.195 1.00 97.00 216 ILE A CA 1
ATOM 1794 C C . ILE A 1 216 ? 5.912 -0.240 -10.370 1.00 97.00 216 ILE A C 1
ATOM 1796 O O . ILE A 1 216 ? 6.685 -0.850 -11.103 1.00 97.00 216 ILE A O 1
ATOM 1800 N N . ILE A 1 217 ? 5.603 1.043 -10.537 1.00 97.44 217 ILE A N 1
ATOM 1801 C CA . ILE A 1 217 ? 6.269 1.921 -11.497 1.00 97.44 217 ILE A CA 1
ATOM 1802 C C . ILE A 1 217 ? 6.907 3.081 -10.745 1.00 97.44 217 ILE A C 1
ATOM 1804 O O . ILE A 1 217 ? 6.245 3.730 -9.934 1.00 97.44 217 ILE A O 1
ATOM 1808 N N . ILE A 1 218 ? 8.171 3.348 -11.038 1.00 97.38 218 ILE A N 1
ATOM 1809 C CA . ILE A 1 218 ? 8.900 4.527 -10.591 1.00 97.38 218 ILE A CA 1
ATOM 1810 C C . ILE A 1 218 ? 9.157 5.400 -11.806 1.00 97.38 218 ILE A C 1
ATOM 1812 O O . ILE A 1 218 ? 9.718 4.931 -12.792 1.00 97.38 218 ILE A O 1
ATOM 1816 N N . ASP A 1 219 ? 8.745 6.655 -11.713 1.00 95.88 219 ASP A N 1
ATOM 1817 C CA . ASP A 1 219 ? 8.883 7.674 -12.750 1.00 95.88 219 ASP A CA 1
ATOM 1818 C C . ASP A 1 219 ? 9.271 9.023 -12.123 1.00 95.88 219 ASP A C 1
ATOM 1820 O O . ASP A 1 219 ? 9.362 9.135 -10.896 1.00 95.88 219 ASP A O 1
ATOM 1824 N N . ASP A 1 220 ? 9.527 10.038 -12.954 1.00 94.44 220 ASP A N 1
ATOM 1825 C CA . ASP A 1 220 ? 10.171 11.301 -12.550 1.00 94.44 220 ASP A CA 1
ATOM 1826 C C . ASP A 1 220 ? 11.487 11.067 -11.777 1.00 94.44 220 ASP A C 1
ATOM 1828 O O . ASP A 1 220 ? 11.857 11.848 -10.899 1.00 94.44 220 ASP A O 1
ATOM 1832 N N . TYR A 1 221 ? 12.187 9.963 -12.064 1.00 95.56 221 TYR A N 1
ATOM 1833 C CA . TYR A 1 221 ? 13.330 9.522 -11.279 1.00 95.56 221 TYR A CA 1
ATOM 1834 C C . TYR A 1 221 ? 14.653 9.902 -11.930 1.00 95.56 221 TYR A C 1
ATOM 1836 O O . TYR A 1 221 ? 14.927 9.540 -13.074 1.00 95.56 221 TYR A O 1
ATOM 1844 N N . LYS A 1 222 ? 15.490 10.613 -11.170 1.00 95.44 222 LYS A N 1
ATOM 1845 C CA . LYS A 1 222 ? 16.818 11.053 -11.600 1.00 95.44 222 LYS A CA 1
ATOM 1846 C C . LYS A 1 222 ? 17.912 10.335 -10.835 1.00 95.44 222 LYS A C 1
ATOM 1848 O O . LYS A 1 222 ? 17.904 10.303 -9.603 1.00 95.44 222 LYS A O 1
ATOM 1853 N N . ILE A 1 223 ? 18.878 9.808 -11.574 1.00 93.56 223 ILE A N 1
ATOM 1854 C CA . ILE A 1 223 ? 20.058 9.135 -11.037 1.00 93.56 223 ILE A CA 1
ATOM 1855 C C . ILE A 1 223 ? 21.281 9.969 -11.405 1.00 93.56 223 ILE A C 1
ATOM 1857 O O . ILE A 1 223 ? 21.439 10.361 -12.558 1.00 93.56 223 ILE A O 1
ATOM 1861 N N . MET A 1 224 ? 22.155 10.212 -10.427 1.00 92.88 224 MET A N 1
ATOM 1862 C CA . MET A 1 224 ? 23.467 10.820 -10.647 1.00 92.88 224 MET A CA 1
ATOM 1863 C C . MET A 1 224 ? 24.563 9.824 -10.279 1.00 92.88 224 MET A C 1
ATOM 1865 O O . MET A 1 224 ? 24.610 9.349 -9.141 1.00 92.88 224 MET A O 1
ATOM 1869 N N . LEU A 1 225 ? 25.434 9.527 -11.239 1.00 91.25 225 LEU A N 1
ATOM 1870 C CA . LEU A 1 225 ? 26.596 8.656 -11.087 1.00 91.25 225 LEU A CA 1
ATOM 1871 C C . LEU A 1 225 ? 27.879 9.464 -11.285 1.00 91.25 225 LEU A C 1
ATOM 1873 O O . LEU A 1 225 ? 27.966 10.260 -12.221 1.00 91.25 225 LEU A O 1
ATOM 1877 N N . ASN A 1 226 ? 28.847 9.248 -10.392 1.00 83.75 226 ASN A N 1
ATOM 1878 C CA . ASN A 1 226 ? 30.143 9.929 -10.344 1.00 83.75 226 ASN A CA 1
ATOM 1879 C C . ASN A 1 226 ? 31.291 8.925 -10.338 1.00 83.75 226 ASN A C 1
ATOM 1881 O O . ASN A 1 226 ? 31.108 7.853 -9.711 1.00 83.75 226 ASN A O 1
#

Sequence (226 aa):
MKKVKSFANIIFWITLISPPASFALTSVIGEANIFGIAGIIRYSWIMWLFIPIGMLSILIGIKLKKNNQKYKKNFIIAFICLPLIIIFGSYRFIFNSVSFDTDKVTTIENEIKLELPEQIKIATIKMDSYNVSYLKIINNESKEKFENELKKNQLWEKELSSKIKSLLPFDIQYEIETFDYFVFYNITNNEFNIYPLDGEYECIFIAYDYELQRLIIIDDYKIMLN

Foldseek 3Di:
DVVLVVVLVVLLVLLLCLLVVQQVVQCVCLVCVQAPVLSSLQRLLSLVVCLVSLVVLVVSLVVCVVVVHPRVSSPVSSVVRNVSSVVSSCSNVVPPQKDFDPVVVVVVCVLLVADDFPQWTWIWGDDPQKIKIKIARPDPVSLVVVVVSLVVDPLKDQDQDPLVLVQDPPVVSVSQPQFGIKWKAFSVVRDINDRDDADKTFIKIWTHHSVRRMMIIMGSHMGGHD

Radius of gyration: 24.05 Å; chains: 1; bounding box: 60×30×66 Å

pLDDT: mean 94.1, std 4.09, range [61.56, 98.06]

Secondary structure (DSSP, 8-state):
-HHHHHHHHHHHHHHHHHHHHHHHHHHHHTTHHHHHHHHHHHHGGGGGGGHHHHHHHHHHHHHHHHTTS--HHHHHHHHHHHHHHHHHHTHHHH-TTEE--SHHHHHHHHHHT----SSEEEEEEEPSS-EEEEEEE--HHHHHHHHHHHHH-TTSBSS--HHHHHTS-HHHHHHGGG--EEEEEETTTTEES----SEEEEEEEEEEETTTTEEEEEEEEEEEE-